Protein AF-A0A2E7UPZ6-F1 (afdb_monomer)

Solvent-accessible surface area (backbone atoms only — not comparable to full-atom values): 11660 Å² total; per-residue (Å²): 137,89,86,87,81,85,83,84,85,80,84,83,85,82,82,77,84,79,81,75,82,73,79,74,78,81,66,97,77,67,33,53,37,51,49,36,32,54,76,67,58,31,41,77,39,88,85,44,75,43,77,82,63,73,76,36,68,85,38,52,67,44,41,52,52,61,65,66,31,66,29,47,23,30,31,48,36,83,86,72,54,72,30,36,36,32,8,30,65,30,78,81,56,75,83,32,27,33,37,38,36,37,77,44,63,48,100,84,68,47,82,42,76,38,39,37,38,31,50,48,48,91,51,71,29,31,40,28,34,70,84,35,88,90,44,31,29,76,81,49,59,43,46,65,53,26,26,73,46,33,74,29,59,57,91,84,64,50,45,51,40,29,37,49,78,43,32,38,28,29,32,55,88,69,34,27,31,40,35,50,54,83,55,77,44,83,45,47,37,59,68,54,35,49,30,53,48,54,50,49,61,52,72,112

Radius of gyration: 23.29 Å; Cα contacts (8 Å, |Δi|>4): 369; chains: 1; bounding box: 60×50×84 Å

Nearest PDB structures (foldseek):
  5utv-assembly1_A  TM=7.585E-01  e=1.048E+00  Rousettus bat coronavirus HKU9
  3eli-assembly1_A  TM=3.299E-01  e=9.024E+00  Ruegeria pomeroyi

Mean predicted aligned error: 9.02 Å

Structure (mmCIF, N/CA/C/O backbone):
data_AF-A0A2E7UPZ6-F1
#
_entry.id   AF-A0A2E7UPZ6-F1
#
loop_
_atom_site.group_PDB
_atom_site.id
_atom_site.type_symbol
_atom_site.label_atom_id
_atom_site.label_alt_id
_atom_site.label_comp_id
_atom_site.label_asym_id
_atom_site.label_entity_id
_atom_site.label_seq_id
_atom_site.pdbx_PDB_ins_code
_atom_site.Cartn_x
_atom_site.Cartn_y
_atom_site.Cartn_z
_atom_site.occupancy
_atom_site.B_iso_or_equiv
_atom_site.auth_seq_id
_atom_site.auth_comp_id
_atom_site.auth_asym_id
_atom_site.auth_atom_id
_atom_site.pdbx_PDB_model_num
ATOM 1 N N . PRO A 1 1 ? 44.721 32.915 65.860 1.00 52.78 1 PRO A N 1
ATOM 2 C CA . PRO A 1 1 ? 43.348 32.855 66.405 1.00 52.78 1 PRO A CA 1
ATOM 3 C C . PRO A 1 1 ? 42.335 33.068 65.277 1.00 52.78 1 PRO A C 1
ATOM 5 O O . PRO A 1 1 ? 42.552 33.927 64.433 1.00 52.78 1 PRO A O 1
ATOM 8 N N . ASP A 1 2 ? 41.307 32.227 65.291 1.00 44.97 2 ASP A N 1
ATOM 9 C CA . ASP A 1 2 ? 40.237 32.004 64.310 1.00 44.97 2 ASP A CA 1
ATOM 10 C C . ASP A 1 2 ? 40.558 31.294 62.971 1.00 44.97 2 ASP A C 1
ATOM 12 O O . ASP A 1 2 ? 41.352 31.787 62.167 1.00 44.97 2 ASP A O 1
ATOM 16 N N . PRO A 1 3 ? 39.934 30.114 62.724 1.00 59.91 3 PRO A N 1
ATOM 17 C CA . PRO A 1 3 ? 40.068 29.320 61.508 1.00 59.91 3 PRO A CA 1
ATOM 18 C C . PRO A 1 3 ? 38.906 29.564 60.527 1.00 59.91 3 PRO A C 1
ATOM 20 O O . PRO A 1 3 ? 37.742 29.584 60.921 1.00 59.91 3 PRO A O 1
ATOM 23 N N . HIS A 1 4 ? 39.194 29.636 59.225 1.00 50.72 4 HIS A N 1
ATOM 24 C CA . HIS A 1 4 ? 38.166 29.541 58.184 1.00 50.72 4 HIS A CA 1
ATOM 25 C C . HIS A 1 4 ? 38.197 28.157 57.529 1.00 50.72 4 HIS A C 1
ATOM 27 O O . HIS A 1 4 ? 39.126 27.799 56.807 1.00 50.72 4 HIS A O 1
ATOM 33 N N . ALA A 1 5 ? 37.157 27.375 57.819 1.00 56.22 5 ALA A N 1
ATOM 34 C CA . ALA A 1 5 ? 36.854 26.090 57.204 1.00 56.22 5 ALA A CA 1
ATOM 35 C C . ALA A 1 5 ? 36.264 26.264 55.786 1.00 56.22 5 ALA A C 1
ATOM 37 O O . ALA A 1 5 ? 35.481 27.193 55.574 1.00 56.22 5 ALA A O 1
ATOM 38 N N . PRO A 1 6 ? 36.552 25.366 54.825 1.00 60.03 6 PRO A N 1
ATOM 39 C CA . PRO A 1 6 ? 35.851 25.330 53.546 1.00 60.03 6 PRO A CA 1
ATOM 40 C C . PRO A 1 6 ? 34.531 24.543 53.624 1.00 60.03 6 PRO A C 1
ATOM 42 O O . PRO A 1 6 ? 34.428 23.493 54.263 1.00 60.03 6 PRO A O 1
ATOM 45 N N . ALA A 1 7 ? 33.518 25.077 52.940 1.00 53.41 7 ALA A N 1
ATOM 46 C CA . ALA A 1 7 ? 32.159 24.556 52.863 1.00 53.41 7 ALA A CA 1
ATOM 47 C C . ALA A 1 7 ? 32.060 23.241 52.065 1.00 53.41 7 ALA A C 1
ATOM 49 O O . ALA A 1 7 ? 32.714 23.048 51.041 1.00 53.41 7 ALA A O 1
ATOM 50 N N . ARG A 1 8 ? 31.194 22.344 52.551 1.00 50.03 8 ARG A N 1
ATOM 51 C CA . ARG A 1 8 ? 30.860 21.040 51.964 1.00 50.03 8 ARG A CA 1
ATOM 52 C C . ARG A 1 8 ? 30.046 21.194 50.676 1.00 50.03 8 ARG A C 1
ATOM 54 O O . ARG A 1 8 ? 28.976 21.797 50.691 1.00 50.03 8 ARG A O 1
ATOM 61 N N . VAL A 1 9 ? 30.499 20.554 49.601 1.00 53.34 9 VAL A N 1
ATOM 62 C CA . VAL A 1 9 ? 29.703 20.305 48.390 1.00 53.34 9 VAL A CA 1
ATOM 63 C C . VAL A 1 9 ? 28.787 19.110 48.663 1.00 53.34 9 VAL A C 1
ATOM 65 O O . VAL A 1 9 ? 29.268 18.024 48.977 1.00 53.34 9 VAL A O 1
ATOM 68 N N . SER A 1 10 ? 27.472 19.315 48.581 1.00 48.97 10 SER A N 1
ATOM 69 C CA . SER A 1 10 ? 26.479 18.237 48.668 1.00 48.97 10 SER A CA 1
ATOM 70 C C . SER A 1 10 ? 26.060 17.825 47.262 1.00 48.97 10 SER A C 1
ATOM 72 O O . SER A 1 10 ? 25.447 18.605 46.537 1.00 48.97 10 SER A O 1
ATOM 74 N N . SER A 1 11 ? 26.406 16.602 46.876 1.00 50.00 11 SER A N 1
ATOM 75 C CA . SER A 1 11 ? 25.975 15.972 45.629 1.00 50.00 11 SER A CA 1
ATOM 76 C C . SER A 1 11 ? 24.531 15.485 45.780 1.00 50.00 11 SER A C 1
ATOM 78 O O . SER A 1 11 ? 24.245 14.650 46.636 1.00 50.00 11 SER A O 1
ATOM 80 N N . VAL A 1 12 ? 23.617 15.998 44.955 1.00 47.41 12 VAL A N 1
ATOM 81 C CA . VAL A 1 12 ? 22.230 15.520 44.870 1.00 47.41 12 VAL A CA 1
ATOM 82 C C . VAL A 1 12 ? 22.179 14.345 43.895 1.00 47.41 12 VAL A C 1
ATOM 84 O O . VAL A 1 12 ? 22.265 14.526 42.683 1.00 47.41 12 VAL A O 1
ATOM 87 N N . THR A 1 13 ? 22.029 13.132 44.422 1.00 44.53 13 THR A N 1
ATOM 88 C CA . THR A 1 13 ? 21.732 11.937 43.624 1.00 44.53 13 THR A CA 1
ATOM 89 C C . THR A 1 13 ? 20.236 11.920 43.313 1.00 44.53 13 THR A C 1
ATOM 91 O O . THR A 1 13 ? 19.419 11.622 44.181 1.00 44.53 13 THR A O 1
ATOM 94 N N . THR A 1 14 ? 19.864 12.263 42.078 1.00 47.91 14 THR A N 1
ATOM 95 C CA . THR A 1 14 ? 18.491 12.094 41.575 1.00 47.91 14 THR A CA 1
ATOM 96 C C . THR A 1 14 ? 18.349 10.680 41.023 1.00 47.91 14 THR A C 1
ATOM 98 O O . THR A 1 14 ? 18.779 10.390 39.909 1.00 47.91 14 THR A O 1
ATOM 101 N N . THR A 1 15 ? 17.763 9.785 41.813 1.00 44.59 15 THR A N 1
ATOM 102 C CA . THR A 1 15 ? 17.387 8.437 41.374 1.00 44.59 15 THR A CA 1
ATOM 103 C C . THR A 1 15 ? 16.031 8.518 40.672 1.00 44.59 15 THR A C 1
ATOM 105 O O . THR A 1 15 ? 14.992 8.578 41.325 1.00 44.59 15 THR A O 1
ATOM 108 N N . ALA A 1 16 ? 16.030 8.555 39.339 1.00 47.53 16 ALA A N 1
ATOM 109 C CA . ALA A 1 16 ? 14.813 8.378 38.551 1.00 47.53 16 ALA A CA 1
ATOM 110 C C . ALA A 1 16 ? 14.395 6.892 38.577 1.00 47.53 16 ALA A C 1
ATOM 112 O O . ALA A 1 16 ? 15.243 6.027 38.337 1.00 47.53 16 ALA A O 1
ATOM 113 N N . PRO A 1 17 ? 13.124 6.550 38.854 1.00 46.41 17 PRO A N 1
ATOM 114 C CA . PRO A 1 17 ? 12.661 5.176 38.733 1.00 46.41 17 PRO A CA 1
ATOM 115 C C . PRO A 1 17 ? 12.539 4.806 37.251 1.00 46.41 17 PRO A C 1
ATOM 117 O O . PRO A 1 17 ? 11.793 5.425 36.491 1.00 46.41 17 PRO A O 1
ATOM 120 N N . ALA A 1 18 ? 13.282 3.776 36.847 1.00 43.81 18 ALA A N 1
ATOM 121 C CA . ALA A 1 18 ? 13.150 3.141 35.547 1.00 43.81 18 ALA A CA 1
ATOM 122 C C . ALA A 1 18 ? 11.734 2.557 35.408 1.00 43.81 18 ALA A C 1
ATOM 124 O O . ALA A 1 18 ? 11.367 1.599 36.095 1.00 43.81 18 ALA A O 1
ATOM 125 N N . ALA A 1 19 ? 10.936 3.146 34.518 1.00 44.75 19 ALA A N 1
ATOM 126 C CA . ALA A 1 19 ? 9.658 2.596 34.100 1.00 44.75 19 ALA A CA 1
ATOM 127 C C . ALA A 1 19 ? 9.910 1.250 33.410 1.00 44.75 19 ALA A C 1
ATOM 129 O O . ALA A 1 19 ? 10.336 1.176 32.255 1.00 44.75 19 ALA A O 1
ATOM 130 N N . SER A 1 20 ? 9.676 0.177 34.159 1.00 43.06 20 SER A N 1
ATOM 131 C CA . SER A 1 20 ? 9.711 -1.186 33.651 1.00 43.06 20 SER A CA 1
ATOM 132 C C . SER A 1 20 ? 8.627 -1.327 32.586 1.00 43.06 20 SER A C 1
ATOM 134 O O . SER A 1 20 ? 7.438 -1.339 32.903 1.00 43.06 20 SER A O 1
ATOM 136 N N . HIS A 1 21 ? 9.035 -1.416 31.320 1.00 42.19 21 HIS A N 1
ATOM 137 C CA . HIS A 1 21 ? 8.172 -1.856 30.230 1.00 42.19 21 HIS A CA 1
ATOM 138 C C . HIS A 1 21 ? 7.829 -3.330 30.475 1.00 42.19 21 HIS A C 1
ATOM 140 O O . HIS A 1 21 ? 8.537 -4.236 30.039 1.00 42.19 21 HIS A O 1
ATOM 146 N N . GLN A 1 22 ? 6.763 -3.579 31.237 1.00 39.75 22 GLN A N 1
ATOM 147 C CA . GLN A 1 22 ? 6.139 -4.894 31.292 1.00 39.75 22 GLN A CA 1
ATOM 148 C C . GLN A 1 22 ? 5.573 -5.191 29.904 1.00 39.75 22 GLN A C 1
ATOM 150 O O . GLN A 1 22 ? 4.580 -4.598 29.485 1.00 39.75 22 GLN A O 1
ATOM 155 N N . ALA A 1 23 ? 6.233 -6.102 29.190 1.00 47.78 23 ALA A N 1
ATOM 156 C CA . ALA A 1 23 ? 5.701 -6.714 27.987 1.00 47.78 23 ALA A CA 1
ATOM 157 C C . ALA A 1 23 ? 4.354 -7.365 28.337 1.00 47.78 23 ALA A C 1
ATOM 159 O O . ALA A 1 23 ? 4.291 -8.326 29.109 1.00 47.78 23 ALA A O 1
ATOM 160 N N . ALA A 1 24 ? 3.270 -6.781 27.831 1.00 46.91 24 ALA A N 1
ATOM 161 C CA . ALA A 1 24 ? 1.927 -7.297 28.022 1.00 46.91 24 ALA A CA 1
ATOM 162 C C . ALA A 1 24 ? 1.836 -8.718 27.442 1.00 46.91 24 ALA A C 1
ATOM 164 O O . ALA A 1 24 ? 2.345 -8.990 26.354 1.00 46.91 24 ALA A O 1
ATOM 165 N N . LYS A 1 25 ? 1.199 -9.636 28.180 1.00 39.94 25 LYS A N 1
ATOM 166 C CA . LYS A 1 25 ? 0.911 -10.989 27.687 1.00 39.94 25 LYS A CA 1
ATOM 167 C C . LYS A 1 25 ? 0.075 -10.895 26.399 1.00 39.94 25 LYS A C 1
ATOM 169 O O . LYS A 1 25 ? -0.892 -10.132 26.392 1.00 39.94 25 LYS A O 1
ATOM 174 N N . PRO A 1 26 ? 0.393 -11.677 25.352 1.00 46.28 26 PRO A N 1
ATOM 175 C CA . PRO A 1 26 ? -0.350 -11.651 24.099 1.00 46.28 26 PRO A CA 1
ATOM 176 C C . PRO A 1 26 ? -1.804 -12.058 24.347 1.00 46.28 26 PRO A C 1
ATOM 178 O O . PRO A 1 26 ? -2.089 -13.119 24.911 1.00 46.28 26 PRO A O 1
ATOM 181 N N . SER A 1 27 ? -2.727 -11.180 23.960 1.00 53.03 27 SER A N 1
ATOM 182 C CA . SER A 1 27 ? -4.158 -11.446 24.040 1.00 53.03 27 SER A CA 1
ATOM 183 C C . SER A 1 27 ? -4.515 -12.572 23.062 1.00 53.03 27 SER A C 1
ATOM 185 O O . SER A 1 27 ? -4.162 -12.544 21.886 1.00 53.03 27 SER A O 1
ATOM 187 N N . THR A 1 28 ? -5.191 -13.611 23.549 1.00 57.56 28 THR A N 1
ATOM 188 C CA . THR A 1 28 ? -5.376 -14.900 22.851 1.00 57.56 28 THR A CA 1
ATOM 189 C C . THR A 1 28 ? -6.332 -14.832 21.641 1.00 57.56 28 THR A C 1
ATOM 191 O O . THR A 1 28 ? -6.698 -15.859 21.081 1.00 57.56 28 THR A O 1
ATOM 194 N N . HIS A 1 29 ? -6.721 -13.630 21.201 1.00 72.94 29 HIS A N 1
ATOM 195 C CA . HIS A 1 29 ? -7.645 -13.398 20.086 1.00 72.94 29 HIS A CA 1
ATOM 196 C C . HIS A 1 29 ? -7.214 -12.252 19.154 1.00 72.94 29 HIS A C 1
ATOM 198 O O . HIS A 1 29 ? -8.055 -11.684 18.458 1.00 72.94 29 HIS A O 1
ATOM 204 N N . ALA A 1 30 ? -5.927 -11.895 19.119 1.00 85.88 30 ALA A N 1
ATOM 205 C CA . ALA A 1 30 ? -5.446 -10.898 18.168 1.00 85.88 30 ALA A CA 1
ATOM 206 C C . ALA A 1 30 ? -5.589 -11.413 16.724 1.00 85.88 30 ALA A C 1
ATOM 208 O O . ALA A 1 30 ? -5.068 -12.471 16.362 1.00 85.88 30 ALA A O 1
ATOM 209 N N . THR A 1 31 ? -6.300 -10.657 15.895 1.00 94.00 31 THR A N 1
ATOM 210 C CA . THR A 1 31 ? -6.428 -10.896 14.450 1.00 94.00 31 THR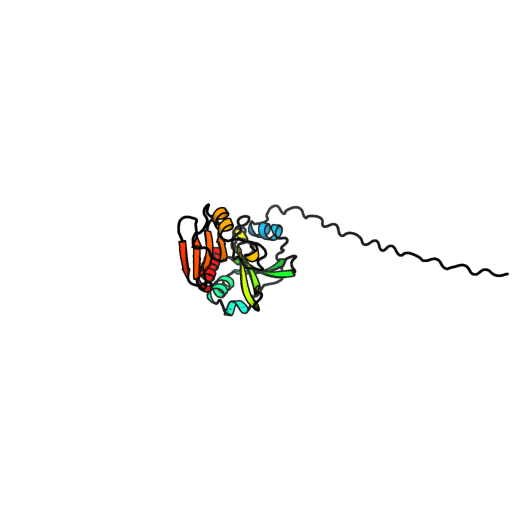 A CA 1
ATOM 211 C C . THR A 1 31 ? -5.074 -10.734 13.746 1.00 94.00 31 THR A C 1
ATOM 213 O O . THR A 1 31 ? -4.167 -10.093 14.276 1.00 94.00 31 THR A O 1
ATOM 216 N N . ILE A 1 32 ? -4.925 -11.262 12.524 1.00 94.31 32 ILE A N 1
ATOM 217 C CA . ILE A 1 32 ? -3.653 -11.187 11.772 1.00 94.31 32 ILE A CA 1
ATOM 218 C C . ILE A 1 32 ? -3.165 -9.737 11.622 1.00 94.31 32 ILE A C 1
ATOM 220 O O . ILE A 1 32 ? -1.984 -9.452 11.807 1.00 94.31 32 ILE A O 1
ATOM 224 N N . TRP A 1 33 ? -4.064 -8.796 11.325 1.00 95.44 33 TRP A N 1
ATOM 225 C CA . TRP A 1 33 ? -3.676 -7.395 11.154 1.00 95.44 33 TRP A CA 1
ATOM 226 C C . TRP A 1 33 ? -3.334 -6.706 12.486 1.00 95.44 33 TRP A C 1
ATOM 228 O O . TRP A 1 33 ? -2.516 -5.789 12.494 1.00 95.44 33 TRP A O 1
ATOM 238 N N . GLN A 1 34 ? -3.911 -7.143 13.611 1.00 95.69 34 GLN A N 1
ATOM 239 C CA . GLN A 1 34 ? -3.527 -6.652 14.942 1.00 95.69 34 GLN A CA 1
ATOM 240 C C . GLN A 1 34 ? -2.140 -7.156 15.329 1.00 95.69 34 GLN A C 1
ATOM 242 O O . GLN A 1 34 ? -1.324 -6.367 15.791 1.00 95.69 34 GLN A O 1
ATOM 247 N N . GLN A 1 35 ? -1.840 -8.428 15.048 1.00 94.06 35 GLN A N 1
ATOM 248 C CA . GLN A 1 35 ? -0.492 -8.978 15.214 1.00 94.06 35 GLN A CA 1
ATOM 249 C C . GLN A 1 35 ? 0.526 -8.195 14.371 1.00 94.06 35 GLN A C 1
ATOM 251 O O . GLN A 1 35 ? 1.623 -7.907 14.840 1.00 94.06 35 GLN A O 1
ATOM 256 N N . ALA A 1 36 ? 0.143 -7.778 13.158 1.00 93.69 36 ALA A N 1
ATOM 257 C CA . ALA A 1 36 ? 0.978 -6.922 12.321 1.00 93.69 36 ALA A CA 1
ATOM 258 C C . ALA A 1 36 ? 1.287 -5.575 12.999 1.00 93.69 36 ALA A C 1
ATOM 260 O O . ALA A 1 36 ? 2.450 -5.180 13.043 1.00 93.69 36 ALA A O 1
ATOM 261 N N . LEU A 1 37 ? 0.277 -4.895 13.561 1.00 94.12 37 LEU A N 1
ATOM 262 C CA . LEU A 1 37 ? 0.478 -3.649 14.315 1.00 94.12 37 LEU A CA 1
ATOM 263 C C . LEU A 1 37 ? 1.406 -3.862 15.515 1.00 94.12 37 LEU A C 1
ATOM 265 O O . LEU A 1 37 ? 2.375 -3.126 15.670 1.00 94.12 37 LEU A O 1
ATOM 269 N N . GLU A 1 38 ? 1.153 -4.895 16.319 1.00 93.12 38 GLU A N 1
ATOM 270 C CA . GLU A 1 38 ? 1.978 -5.228 17.483 1.00 93.12 38 GLU A CA 1
ATOM 271 C C . GLU A 1 38 ? 3.436 -5.492 17.082 1.00 93.12 38 GLU A C 1
ATOM 273 O O . GLU A 1 38 ? 4.349 -4.946 17.700 1.00 93.12 38 GLU A O 1
ATOM 278 N N . SER A 1 39 ? 3.664 -6.247 16.000 1.00 91.12 39 SER A N 1
ATOM 279 C CA . SER A 1 39 ? 5.010 -6.541 15.486 1.00 91.12 39 SER A CA 1
ATOM 280 C C . SER A 1 39 ? 5.784 -5.297 15.033 1.00 91.12 39 SER A C 1
ATOM 282 O O . SER A 1 39 ? 7.012 -5.318 14.992 1.00 91.12 39 SER A O 1
ATOM 284 N N . LEU A 1 40 ? 5.072 -4.211 14.716 1.00 90.69 40 LEU A N 1
ATOM 285 C CA . LEU A 1 40 ? 5.637 -2.928 14.297 1.00 90.69 40 LEU A CA 1
ATOM 286 C C . LEU A 1 40 ? 5.838 -1.939 15.444 1.00 90.69 40 LEU A C 1
ATOM 288 O O . LEU A 1 40 ? 6.319 -0.832 15.204 1.00 90.69 40 LEU A O 1
ATOM 292 N N . GLY A 1 41 ? 5.414 -2.285 16.662 1.00 92.25 41 GLY A N 1
ATOM 293 C CA . GLY A 1 41 ? 5.291 -1.314 17.751 1.00 92.25 41 GLY A CA 1
ATOM 294 C C . GLY A 1 41 ? 4.204 -0.268 17.481 1.00 92.25 41 GLY A C 1
ATOM 295 O O . GLY A 1 41 ? 4.268 0.854 17.966 1.00 92.25 41 GLY A O 1
ATOM 296 N N . TRP A 1 42 ? 3.206 -0.592 16.658 1.00 94.81 42 TRP A N 1
ATOM 297 C CA . TRP A 1 42 ? 2.111 0.315 16.329 1.00 94.81 42 TRP A CA 1
ATOM 298 C C . TRP A 1 42 ? 0.878 -0.002 17.167 1.00 94.81 42 TRP A C 1
ATOM 300 O O . TRP A 1 42 ? 0.612 -1.148 17.530 1.00 94.81 42 TRP A O 1
ATOM 310 N N . ARG A 1 43 ? 0.082 1.026 17.454 1.00 95.56 43 ARG A N 1
ATOM 311 C CA . ARG A 1 43 ? -1.156 0.910 18.228 1.00 95.56 43 ARG A CA 1
ATOM 312 C C . ARG A 1 43 ? -2.300 1.582 17.497 1.00 95.56 43 ARG A C 1
ATOM 314 O O . ARG A 1 43 ? -2.155 2.689 16.985 1.00 95.56 43 ARG A O 1
ATOM 321 N N . LEU A 1 44 ? -3.448 0.917 17.465 1.00 97.00 44 LEU A N 1
ATOM 322 C CA . LEU A 1 44 ? -4.666 1.517 16.945 1.00 97.00 44 LEU A CA 1
ATOM 323 C C . LEU A 1 44 ? -5.259 2.456 17.997 1.00 97.00 44 LEU A C 1
ATOM 325 O O . LEU A 1 44 ? -5.440 2.075 19.152 1.00 97.00 44 LEU A O 1
ATOM 329 N N . ASP A 1 45 ? -5.589 3.674 17.594 1.00 96.94 45 ASP A N 1
ATOM 330 C CA . ASP A 1 45 ? -6.365 4.589 18.413 1.00 96.94 45 ASP A CA 1
ATOM 331 C C . ASP A 1 45 ? -7.854 4.312 18.191 1.00 96.94 45 ASP A C 1
ATOM 333 O O . ASP A 1 45 ? -8.398 4.599 17.125 1.00 96.94 45 ASP A O 1
ATOM 337 N N . HIS A 1 46 ? -8.511 3.712 19.182 1.00 95.00 46 HIS A N 1
ATOM 338 C CA . HIS A 1 46 ? -9.921 3.332 19.077 1.00 95.00 46 HIS A CA 1
ATOM 339 C C . HIS A 1 46 ? -10.883 4.521 19.202 1.00 95.00 46 HIS A C 1
ATOM 341 O O . HIS A 1 46 ? -11.998 4.449 18.673 1.00 95.00 46 HIS A O 1
ATOM 347 N N . GLU A 1 47 ? -10.438 5.613 19.825 1.00 96.12 47 GLU A N 1
ATOM 348 C CA . GLU A 1 47 ? -11.250 6.791 20.141 1.00 96.12 47 GLU A CA 1
ATOM 349 C C . GLU A 1 47 ? -11.255 7.805 18.992 1.00 96.12 47 GLU A C 1
ATOM 351 O O . GLU A 1 47 ? -12.247 8.500 18.755 1.00 96.12 47 GLU A O 1
ATOM 356 N N . ARG A 1 48 ? -10.155 7.887 18.232 1.00 95.69 48 ARG A N 1
ATOM 357 C CA . ARG A 1 48 ? -10.008 8.871 17.155 1.00 95.69 48 ARG A CA 1
ATOM 358 C C . ARG A 1 48 ? -10.316 8.298 15.779 1.00 95.69 48 ARG A C 1
ATOM 360 O O . ARG A 1 48 ? -9.572 7.499 15.206 1.00 95.69 48 ARG A O 1
ATOM 367 N N . TRP A 1 49 ? -11.393 8.814 15.195 1.00 94.81 49 TRP A N 1
ATOM 368 C CA . TRP A 1 49 ? -11.674 8.664 13.772 1.00 94.81 49 TRP A CA 1
ATOM 369 C C . TRP A 1 49 ? -10.590 9.344 12.942 1.00 94.81 49 TRP A C 1
ATOM 371 O O . TRP A 1 49 ? -10.216 10.488 13.195 1.00 94.81 49 TRP A O 1
ATOM 381 N N . GLY A 1 50 ? -10.105 8.636 11.928 1.00 93.88 50 GLY A N 1
ATOM 382 C CA . GLY A 1 50 ? -9.152 9.195 10.983 1.00 93.88 50 GLY A CA 1
ATOM 383 C C . GLY A 1 50 ? -9.843 9.774 9.750 1.00 93.88 50 GLY A C 1
ATOM 384 O O . GLY A 1 50 ? -10.794 9.189 9.222 1.00 93.88 50 GLY A O 1
ATOM 385 N N . GLN A 1 51 ? -9.355 10.920 9.281 1.00 96.19 51 GLN A N 1
ATOM 386 C CA . GLN A 1 51 ? -9.777 11.526 8.020 1.00 96.19 51 GLN A CA 1
ATOM 387 C C . GLN A 1 51 ? -8.813 11.134 6.899 1.00 96.19 51 GLN A C 1
ATOM 389 O O . GLN A 1 51 ? -7.638 10.866 7.143 1.00 96.19 51 GLN A O 1
ATOM 394 N N . LEU A 1 52 ? -9.315 11.088 5.662 1.00 96.06 52 LEU A N 1
ATOM 395 C CA . LEU A 1 52 ? -8.442 10.892 4.506 1.00 96.06 52 LEU A CA 1
ATOM 396 C C . LEU A 1 52 ? -7.604 12.155 4.292 1.00 96.06 52 LEU A C 1
ATOM 398 O O . LEU A 1 52 ? -8.191 13.233 4.237 1.00 96.06 52 LEU A O 1
ATOM 402 N N . PRO A 1 53 ? -6.280 12.034 4.119 1.00 94.06 53 PRO A N 1
ATOM 403 C CA . PRO A 1 53 ? -5.438 13.182 3.815 1.00 94.06 53 PRO A CA 1
ATOM 404 C C . PRO A 1 53 ? -5.848 13.893 2.518 1.00 94.06 53 PRO A C 1
ATOM 406 O O . PRO A 1 53 ? -6.120 13.239 1.506 1.00 94.06 53 PRO A O 1
ATOM 409 N N . ASP A 1 54 ? -5.791 15.227 2.505 1.00 94.19 54 ASP A N 1
ATOM 410 C CA . ASP A 1 54 ? -6.137 16.046 1.331 1.00 94.19 54 ASP A CA 1
ATOM 411 C C . ASP A 1 54 ? -5.250 15.770 0.114 1.00 94.19 54 ASP A C 1
ATOM 413 O O . ASP A 1 54 ? -5.692 15.876 -1.031 1.00 94.19 54 ASP A O 1
ATOM 417 N N . ALA A 1 55 ? -4.011 15.339 0.341 1.00 92.75 55 ALA A N 1
ATOM 418 C CA . ALA A 1 55 ? -3.089 14.932 -0.711 1.00 92.75 55 ALA A CA 1
ATOM 419 C C . ALA A 1 55 ? -3.647 13.800 -1.601 1.00 92.75 55 ALA A C 1
ATOM 421 O O . ALA A 1 55 ? -3.301 13.717 -2.784 1.00 92.75 55 ALA A O 1
ATOM 422 N N . LEU A 1 56 ? -4.584 12.986 -1.091 1.00 93.81 56 LEU A N 1
ATOM 423 C CA . LEU A 1 56 ? -5.280 11.968 -1.885 1.00 93.81 56 LEU A CA 1
ATOM 424 C C . LEU A 1 56 ? -6.214 12.556 -2.948 1.00 93.81 56 LEU A C 1
ATOM 426 O O . LEU A 1 56 ? -6.600 11.834 -3.865 1.00 93.81 56 LEU A O 1
ATOM 430 N N . ASN A 1 57 ? -6.549 13.849 -2.899 1.00 93.56 57 ASN A N 1
ATOM 431 C CA . ASN A 1 57 ? -7.332 14.505 -3.952 1.00 93.56 57 ASN A CA 1
ATOM 432 C C . ASN A 1 57 ? -6.622 14.442 -5.317 1.00 93.56 57 ASN A C 1
ATOM 434 O O . ASN A 1 57 ? -7.282 14.386 -6.351 1.00 93.56 57 ASN A O 1
ATOM 438 N N . ARG A 1 58 ? -5.283 14.354 -5.328 1.00 91.00 58 ARG A N 1
ATOM 439 C CA . ARG A 1 58 ? -4.473 14.154 -6.545 1.00 91.00 58 ARG A CA 1
ATOM 440 C C . ARG A 1 58 ? -4.472 12.706 -7.051 1.00 91.00 58 ARG A C 1
ATOM 442 O O . ARG A 1 58 ? -4.039 12.441 -8.167 1.00 91.00 58 ARG A O 1
ATOM 449 N N . MET A 1 59 ? -4.970 11.774 -6.242 1.00 92.12 59 MET A N 1
ATOM 450 C CA . MET A 1 59 ? -5.055 10.338 -6.512 1.00 92.12 59 MET A CA 1
ATOM 451 C C . MET A 1 59 ? -6.510 9.875 -6.364 1.00 92.12 59 MET A C 1
ATOM 453 O O . MET A 1 59 ? -6.811 8.956 -5.601 1.00 92.12 59 MET A O 1
ATOM 457 N N . ALA A 1 60 ? -7.430 10.535 -7.076 1.00 94.12 60 ALA A N 1
ATOM 458 C CA . ALA A 1 60 ? -8.873 10.357 -6.898 1.00 94.12 60 ALA A CA 1
ATOM 459 C C . ALA A 1 60 ? -9.349 8.884 -6.877 1.00 94.12 60 ALA A C 1
ATOM 461 O O . ALA A 1 60 ? -10.129 8.552 -5.981 1.00 94.12 60 ALA A O 1
ATOM 462 N N . PRO A 1 61 ? -8.854 7.972 -7.743 1.00 95.69 61 PRO A N 1
ATOM 463 C CA . PRO A 1 61 ? -9.232 6.559 -7.667 1.00 95.69 61 PRO A CA 1
ATOM 464 C C . PRO A 1 61 ? -8.827 5.887 -6.346 1.00 95.69 61 PRO A C 1
ATOM 466 O O . PRO A 1 61 ? -9.623 5.170 -5.747 1.00 95.69 61 PRO A O 1
ATOM 469 N N . VAL A 1 62 ? -7.621 6.165 -5.839 1.00 96.56 62 VAL A N 1
ATOM 470 C CA . VAL A 1 62 ? -7.148 5.640 -4.547 1.00 96.56 62 VAL A CA 1
ATOM 471 C C . VAL A 1 62 ? -8.004 6.192 -3.410 1.00 96.56 62 VAL A C 1
ATOM 473 O O . VAL A 1 62 ? -8.471 5.437 -2.557 1.00 96.56 62 VAL A O 1
ATOM 476 N N . ARG A 1 63 ? -8.274 7.505 -3.428 1.00 97.31 63 ARG A N 1
ATOM 477 C CA . ARG A 1 63 ? -9.150 8.160 -2.448 1.00 97.31 63 ARG A CA 1
ATOM 478 C C 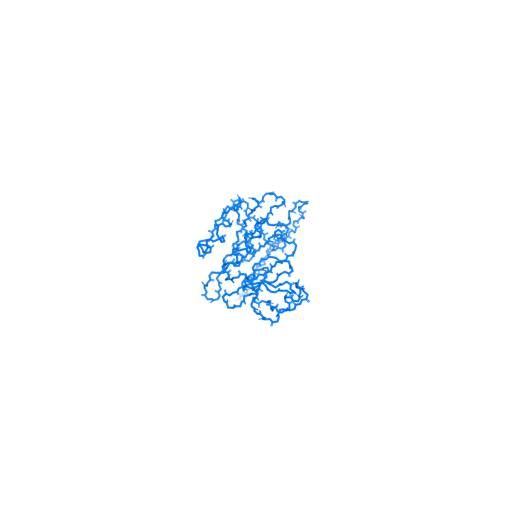. ARG A 1 63 ? -10.526 7.504 -2.400 1.00 97.31 63 ARG A C 1
ATOM 480 O O . ARG A 1 63 ? -11.044 7.293 -1.310 1.00 97.31 63 ARG A O 1
ATOM 487 N N . GLN A 1 64 ? -11.106 7.185 -3.556 1.00 97.62 64 GLN A N 1
ATOM 488 C CA . GLN A 1 64 ? -12.424 6.561 -3.647 1.00 97.62 64 GLN A CA 1
ATOM 489 C C . GLN A 1 64 ? -12.442 5.168 -3.008 1.00 97.62 64 GLN A C 1
ATOM 491 O O . GLN A 1 64 ? -13.359 4.874 -2.243 1.00 97.62 64 GLN A O 1
ATOM 496 N N . VAL A 1 65 ? -11.417 4.342 -3.250 1.00 97.75 65 VAL A N 1
ATOM 497 C CA . VAL A 1 65 ? -11.302 3.032 -2.589 1.00 97.75 65 VAL A CA 1
ATOM 498 C C . VAL A 1 65 ? -11.198 3.209 -1.077 1.00 97.75 65 VAL A C 1
ATOM 500 O O . VAL A 1 65 ? -11.981 2.617 -0.340 1.00 97.75 65 VAL A O 1
ATOM 503 N N . LEU A 1 66 ? -10.304 4.073 -0.595 1.00 97.88 66 LEU A N 1
ATOM 504 C CA . LEU A 1 66 ? -10.126 4.291 0.845 1.00 97.88 66 LEU A CA 1
ATOM 505 C C . LEU A 1 66 ? -11.360 4.923 1.513 1.00 97.88 66 LEU A C 1
ATOM 507 O O . LEU A 1 66 ? -11.632 4.663 2.682 1.00 97.88 66 LEU A O 1
ATOM 511 N N . ALA A 1 67 ? -12.133 5.728 0.783 1.00 97.75 67 ALA A N 1
ATOM 512 C CA . ALA A 1 67 ? -13.394 6.292 1.261 1.00 97.75 67 ALA A CA 1
ATOM 513 C C . ALA A 1 67 ? -14.506 5.243 1.406 1.00 97.75 67 ALA A C 1
ATOM 515 O O . ALA A 1 67 ? -15.438 5.474 2.171 1.00 97.75 67 ALA A O 1
ATOM 516 N N . SER A 1 68 ? -14.405 4.108 0.706 1.00 97.94 68 SER A N 1
ATOM 517 C CA . SER A 1 68 ? -15.350 2.989 0.828 1.00 97.94 68 SER A CA 1
ATOM 518 C C . SER A 1 68 ? -15.088 2.078 2.035 1.00 97.94 68 SER A C 1
ATOM 520 O O . SER A 1 68 ? -15.901 1.201 2.316 1.00 97.94 68 SER A O 1
ATOM 522 N N . ALA A 1 69 ? -13.983 2.286 2.762 1.00 98.12 69 ALA A N 1
ATOM 523 C CA . ALA A 1 69 ? -13.726 1.596 4.023 1.00 98.12 69 ALA A CA 1
ATOM 524 C C . ALA A 1 69 ? -14.853 1.903 5.019 1.00 98.12 69 ALA A C 1
ATOM 526 O O . ALA A 1 69 ? -15.156 3.074 5.267 1.00 98.12 69 ALA A O 1
ATOM 527 N N . GLY A 1 70 ? -15.464 0.877 5.614 1.00 97.69 70 GLY A N 1
ATOM 528 C CA . GLY A 1 70 ? -16.568 1.092 6.553 1.00 97.69 70 GLY A CA 1
ATOM 529 C C . GLY A 1 70 ? -16.096 1.555 7.929 1.00 97.69 70 GLY A C 1
ATOM 530 O O . GLY A 1 70 ? -16.877 2.147 8.672 1.00 97.69 70 GLY A O 1
ATOM 531 N N . GLU A 1 71 ? -14.810 1.391 8.256 1.00 98.06 71 GLU A N 1
ATOM 532 C CA . GLU A 1 71 ? -14.215 2.008 9.441 1.00 98.06 71 GLU A CA 1
ATOM 533 C C . GLU A 1 71 ? -12.800 2.532 9.173 1.00 98.06 71 GLU A C 1
ATOM 535 O O . GLU A 1 71 ? -11.997 1.910 8.474 1.00 98.06 71 GLU A O 1
ATOM 540 N N . ARG A 1 72 ? -12.503 3.704 9.748 1.00 98.25 72 ARG A N 1
ATOM 541 C CA . ARG A 1 72 ? -11.192 4.354 9.690 1.00 98.25 72 ARG A CA 1
ATOM 542 C C . ARG A 1 72 ? -10.766 4.822 11.075 1.00 98.25 72 ARG A C 1
ATOM 544 O O . ARG A 1 72 ? -11.556 5.450 11.789 1.00 98.25 72 ARG A O 1
ATOM 551 N N . ARG A 1 73 ? -9.518 4.544 11.442 1.00 98.19 73 ARG A N 1
ATOM 552 C CA . ARG A 1 73 ? -8.921 4.921 12.733 1.00 98.19 73 ARG A CA 1
ATOM 553 C C . ARG A 1 73 ? -7.475 5.349 12.562 1.00 98.19 73 ARG A C 1
ATOM 555 O O . ARG A 1 73 ? -6.823 4.963 11.594 1.00 98.19 73 ARG A O 1
ATOM 562 N N . LEU A 1 74 ? -6.990 6.160 13.493 1.00 97.62 74 LEU A N 1
ATOM 563 C CA . LEU A 1 74 ? -5.583 6.536 13.518 1.00 97.62 74 LEU A CA 1
ATOM 564 C C . LEU A 1 74 ? -4.739 5.387 14.073 1.00 97.62 74 LEU A C 1
ATOM 566 O O . LEU A 1 74 ? -5.152 4.679 14.987 1.00 97.62 74 LEU A O 1
ATOM 570 N N . ILE A 1 75 ? -3.551 5.216 13.514 1.00 96.62 75 ILE A N 1
ATOM 571 C CA . ILE A 1 75 ? -2.495 4.364 14.043 1.00 96.62 75 ILE A CA 1
ATOM 572 C C . ILE A 1 75 ? -1.428 5.291 14.614 1.00 96.62 75 ILE A C 1
ATOM 574 O O . ILE A 1 75 ? -0.984 6.230 13.947 1.00 96.62 75 ILE A O 1
ATOM 578 N N . LEU A 1 76 ? -1.037 4.999 15.846 1.00 94.19 76 LEU A N 1
ATOM 579 C CA . LEU A 1 76 ? 0.047 5.641 16.566 1.00 94.19 76 LEU A CA 1
ATOM 580 C C . LEU A 1 76 ? 1.247 4.716 16.513 1.00 94.19 76 LEU A C 1
ATOM 582 O O . LEU A 1 76 ? 1.178 3.577 16.973 1.00 94.19 76 LEU A O 1
ATOM 586 N N . SER A 1 77 ? 2.326 5.198 15.928 1.00 90.00 77 SER A N 1
ATOM 587 C CA . SER A 1 77 ? 3.585 4.479 15.831 1.00 90.00 77 SER A CA 1
ATOM 588 C C . SER A 1 77 ? 4.656 5.170 16.659 1.00 90.00 77 SER A C 1
ATOM 590 O O . SER A 1 77 ? 4.630 6.386 16.858 1.00 90.00 77 SER A O 1
ATOM 592 N N . ASP A 1 78 ? 5.622 4.382 17.118 1.00 86.38 78 ASP A N 1
ATOM 593 C CA . ASP A 1 78 ? 6.725 4.865 17.953 1.00 86.38 78 ASP A CA 1
ATOM 594 C C . ASP A 1 78 ? 7.653 5.850 17.214 1.00 86.38 78 ASP A C 1
ATOM 596 O O . ASP A 1 78 ? 8.354 6.640 17.842 1.00 86.38 78 ASP A O 1
ATOM 600 N N . ASP A 1 79 ? 7.615 5.863 15.876 1.00 83.50 79 ASP A N 1
ATOM 601 C CA . ASP A 1 79 ? 8.308 6.839 15.020 1.00 83.50 79 ASP A CA 1
ATOM 602 C C . ASP A 1 79 ? 7.643 8.236 15.012 1.00 83.50 79 ASP A C 1
ATOM 604 O O . ASP A 1 79 ? 8.119 9.146 14.332 1.00 83.50 79 ASP A O 1
ATOM 608 N N . GLY A 1 80 ? 6.531 8.415 15.738 1.00 85.38 80 GLY A N 1
ATOM 609 C CA . GLY A 1 80 ? 5.767 9.662 15.803 1.00 85.38 80 GLY A CA 1
ATOM 610 C C . GLY A 1 80 ? 4.951 9.974 14.545 1.00 85.38 80 GLY A C 1
ATOM 611 O O . GLY A 1 80 ? 4.261 10.996 14.502 1.00 85.38 80 GLY A O 1
ATOM 612 N N . LYS A 1 81 ? 4.995 9.114 13.523 1.00 87.38 81 LYS A N 1
ATOM 613 C CA . LYS A 1 81 ? 4.197 9.275 12.309 1.00 87.38 81 LYS A CA 1
ATOM 614 C C . LYS A 1 81 ? 2.747 8.885 12.587 1.00 87.38 81 LYS A C 1
ATOM 616 O O . LYS A 1 81 ? 2.444 7.969 13.344 1.00 87.38 81 LYS A O 1
ATOM 621 N N . VAL A 1 82 ? 1.815 9.586 11.952 1.00 90.12 82 VAL A N 1
ATOM 622 C CA . VAL A 1 82 ? 0.391 9.251 12.043 1.00 90.12 82 VAL A CA 1
ATOM 623 C C . VAL A 1 82 ? 0.001 8.505 10.783 1.00 90.12 82 VAL A C 1
ATOM 625 O O . VAL A 1 82 ? 0.152 9.025 9.679 1.00 90.12 82 VAL A O 1
ATOM 628 N N . ARG A 1 83 ? -0.532 7.295 10.950 1.00 94.94 83 ARG A N 1
ATOM 629 C CA . ARG A 1 83 ? -1.064 6.493 9.843 1.00 94.94 83 ARG A CA 1
ATOM 630 C C . ARG A 1 83 ? -2.569 6.334 9.976 1.00 94.94 83 ARG A C 1
ATOM 632 O O . ARG A 1 83 ? -3.131 6.436 11.064 1.00 94.94 83 ARG A O 1
ATOM 639 N N . LEU A 1 84 ? -3.232 6.073 8.861 1.00 97.56 84 LEU A N 1
ATOM 640 C CA . LEU A 1 84 ? -4.662 5.812 8.803 1.00 97.56 84 LEU A CA 1
ATOM 641 C C . LEU A 1 84 ? -4.900 4.324 8.552 1.00 97.56 84 LEU A C 1
ATOM 643 O O . LEU A 1 84 ? -4.579 3.826 7.474 1.00 97.56 84 LEU A O 1
ATOM 647 N N . ALA A 1 85 ? -5.498 3.624 9.513 1.00 98.00 85 ALA A N 1
ATOM 648 C CA . ALA A 1 85 ? -6.031 2.284 9.297 1.00 98.00 85 ALA A CA 1
ATOM 649 C C . ALA A 1 85 ? -7.383 2.389 8.583 1.00 98.00 85 ALA A C 1
ATOM 651 O O . ALA A 1 85 ? -8.288 3.066 9.072 1.00 98.00 85 ALA A O 1
ATOM 652 N N . CYS A 1 86 ? -7.527 1.701 7.455 1.00 98.56 86 CYS A N 1
ATOM 653 C CA . CYS A 1 86 ? -8.768 1.561 6.701 1.00 98.56 86 CYS A CA 1
ATOM 654 C C . CYS A 1 86 ? -9.198 0.091 6.729 1.00 98.56 86 CYS A C 1
ATOM 656 O O . CYS A 1 86 ? -8.484 -0.760 6.196 1.00 98.56 86 CYS A O 1
ATOM 658 N N . GLY A 1 87 ? -10.336 -0.199 7.364 1.00 98.31 87 GLY A N 1
ATOM 659 C CA . GLY A 1 87 ? -10.903 -1.543 7.469 1.00 98.31 87 GLY A CA 1
ATOM 660 C C . GLY A 1 87 ? -11.992 -1.798 6.430 1.00 98.31 87 GLY A C 1
ATOM 661 O O . GLY A 1 87 ? -12.895 -0.978 6.253 1.00 98.31 87 GLY A O 1
ATOM 662 N N . PHE A 1 88 ? -11.918 -2.953 5.773 1.00 98.19 88 PHE A N 1
ATOM 663 C CA . P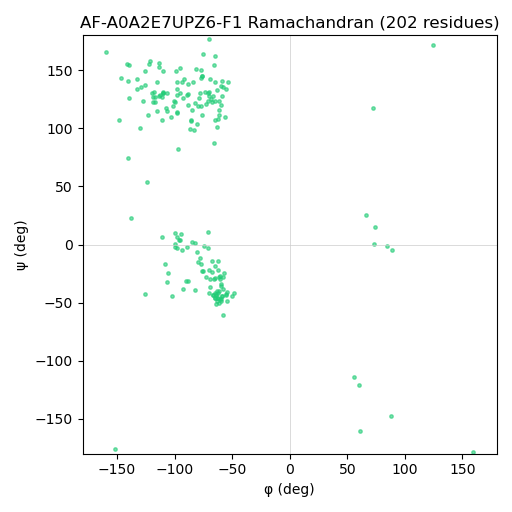HE A 1 88 ? -12.878 -3.427 4.783 1.00 98.19 88 PHE A CA 1
ATOM 664 C C . PHE A 1 88 ? -13.426 -4.798 5.227 1.00 98.19 88 PHE A C 1
ATOM 666 O O . PHE A 1 88 ? -12.670 -5.772 5.246 1.00 98.19 88 PHE A O 1
ATOM 673 N N . PRO A 1 89 ? -14.715 -4.901 5.607 1.00 97.38 89 PRO A N 1
ATOM 674 C CA . PRO A 1 89 ? -15.696 -3.816 5.694 1.00 97.38 89 PRO A CA 1
ATOM 675 C C . PRO A 1 89 ? -15.518 -2.902 6.919 1.00 97.38 89 PRO A C 1
ATOM 677 O O . PRO A 1 89 ? -15.975 -1.772 6.870 1.00 97.38 89 PRO A O 1
ATOM 680 N N . ASP A 1 90 ? -14.878 -3.344 8.003 1.00 96.94 90 ASP A N 1
ATOM 681 C CA . ASP A 1 90 ? -14.657 -2.545 9.222 1.00 96.94 90 ASP A CA 1
ATOM 682 C C . ASP A 1 90 ? -13.375 -3.000 9.953 1.00 96.94 90 ASP A C 1
ATOM 684 O O . ASP A 1 90 ? -12.641 -3.831 9.422 1.00 96.94 90 ASP A O 1
ATOM 688 N N . LEU A 1 91 ? -13.048 -2.455 11.131 1.00 97.06 91 LEU A N 1
ATOM 689 C CA . LEU A 1 91 ? -11.846 -2.832 11.901 1.00 97.06 91 LEU A CA 1
ATOM 690 C C . LEU A 1 91 ? -12.143 -3.812 13.049 1.00 97.06 91 LEU A C 1
ATOM 692 O O . LEU A 1 91 ? -11.291 -4.037 13.903 1.00 97.06 91 LEU A O 1
ATOM 696 N N . ARG A 1 92 ? -13.355 -4.367 13.125 1.00 95.00 92 ARG A N 1
ATOM 697 C CA . ARG A 1 92 ? -13.814 -5.171 14.271 1.00 95.00 92 ARG A CA 1
ATOM 698 C C . ARG A 1 92 ? -13.856 -6.655 13.957 1.00 95.00 92 ARG A C 1
ATOM 700 O O . ARG A 1 92 ? -13.798 -7.469 14.876 1.00 95.00 92 ARG A O 1
ATOM 707 N N . ARG A 1 93 ? -13.984 -7.017 12.681 1.00 94.94 93 ARG A N 1
ATOM 708 C CA . ARG A 1 93 ? -14.058 -8.417 12.261 1.00 94.94 93 ARG A CA 1
ATOM 709 C C . ARG A 1 93 ? -12.678 -9.051 12.175 1.00 94.94 93 ARG A C 1
ATOM 711 O O . ARG A 1 93 ? -11.671 -8.406 11.882 1.00 94.94 93 ARG A O 1
ATOM 718 N N . ALA A 1 94 ? -12.657 -10.359 12.407 1.00 92.31 94 ALA A N 1
ATOM 719 C CA . ALA A 1 94 ? -11.434 -11.146 12.352 1.00 92.31 94 ALA A CA 1
ATOM 720 C C . ALA A 1 94 ? -10.880 -11.301 10.928 1.00 92.31 94 ALA A C 1
ATOM 722 O O . ALA A 1 94 ? -9.669 -11.413 10.751 1.00 92.31 94 ALA A O 1
ATOM 723 N N . ASP A 1 95 ? -11.758 -11.286 9.926 1.00 94.62 95 ASP A N 1
ATOM 724 C CA . ASP A 1 95 ? -11.451 -11.453 8.505 1.00 94.62 95 ASP A CA 1
ATOM 725 C C . ASP A 1 95 ? -11.295 -10.124 7.747 1.00 94.62 95 ASP A C 1
ATOM 727 O O . ASP A 1 95 ? -11.084 -10.128 6.530 1.00 94.62 95 ASP A O 1
ATOM 731 N N . SER A 1 96 ? -11.371 -8.994 8.459 1.00 97.00 96 SER A N 1
ATOM 732 C CA . SER A 1 96 ? -11.244 -7.663 7.878 1.00 97.00 96 SER A CA 1
ATOM 733 C C . SER A 1 96 ? -9.949 -7.498 7.098 1.00 97.00 96 SER A C 1
ATOM 735 O O . SER A 1 96 ? -8.848 -7.790 7.581 1.00 97.00 96 SER A O 1
ATOM 737 N N . LYS A 1 97 ? -10.074 -6.931 5.900 1.00 98.06 97 LYS A N 1
ATOM 738 C CA . LYS A 1 97 ? -8.922 -6.458 5.139 1.00 98.06 97 LYS A CA 1
ATOM 739 C C . LYS A 1 97 ? -8.565 -5.090 5.669 1.00 98.06 97 LYS A C 1
ATOM 741 O O . LYS A 1 97 ? -9.397 -4.188 5.689 1.00 98.06 97 LYS A O 1
ATOM 746 N N . VAL A 1 98 ? -7.336 -4.948 6.144 1.00 98.06 98 VAL A N 1
ATOM 747 C CA . VAL A 1 98 ? -6.861 -3.691 6.721 1.00 98.06 98 VAL A CA 1
ATOM 748 C C . VAL A 1 98 ? -5.683 -3.165 5.924 1.00 98.06 98 VAL A C 1
ATOM 750 O O . VAL A 1 98 ? -4.708 -3.892 5.705 1.00 98.06 98 VAL A O 1
ATOM 753 N N . LEU A 1 99 ? -5.800 -1.906 5.501 1.00 98.00 99 LEU A N 1
ATOM 754 C CA . LEU A 1 99 ? -4.732 -1.123 4.888 1.00 98.00 99 LEU A CA 1
ATOM 755 C C . LEU A 1 99 ? -4.299 -0.027 5.864 1.00 98.00 99 LEU A C 1
ATOM 757 O O . LEU A 1 99 ? -5.147 0.709 6.365 1.00 98.00 99 LEU A O 1
ATOM 761 N N . ALA A 1 100 ? -3.000 0.104 6.115 1.00 96.56 100 ALA A N 1
ATOM 762 C CA . ALA A 1 100 ? -2.424 1.262 6.787 1.00 96.56 100 ALA A CA 1
ATOM 763 C C . ALA A 1 100 ? -1.868 2.226 5.739 1.00 96.56 100 ALA A C 1
ATOM 765 O O . ALA A 1 100 ? -1.113 1.817 4.858 1.00 96.56 100 ALA A O 1
ATOM 766 N N . ILE A 1 101 ? -2.260 3.493 5.832 1.00 95.62 101 ILE A N 1
ATOM 767 C CA . ILE A 1 101 ? -1.925 4.530 4.857 1.00 95.62 101 ILE A CA 1
ATOM 768 C C . ILE A 1 101 ? -1.133 5.640 5.544 1.00 95.62 101 ILE A C 1
ATOM 770 O O . ILE A 1 101 ? -1.575 6.158 6.570 1.00 95.62 101 ILE A O 1
ATOM 774 N N . SER A 1 102 ? -0.006 6.029 4.956 1.00 93.56 102 SER A N 1
ATOM 775 C CA . SER A 1 102 ? 0.758 7.225 5.326 1.00 93.56 102 SER A CA 1
ATOM 776 C C . SER A 1 102 ? 0.960 8.093 4.094 1.00 93.56 102 SER A C 1
ATOM 778 O O . SER A 1 102 ? 1.060 7.580 2.979 1.00 93.56 102 SER A O 1
ATOM 780 N N . ILE A 1 103 ? 1.046 9.404 4.287 1.00 91.12 103 ILE A N 1
ATOM 781 C CA . ILE A 1 103 ? 1.541 10.309 3.252 1.00 91.12 103 ILE A CA 1
ATOM 782 C C . ILE A 1 103 ? 2.768 10.990 3.799 1.00 91.12 103 ILE A C 1
ATOM 784 O O . ILE A 1 103 ? 2.717 11.644 4.837 1.00 91.12 103 ILE A O 1
ATOM 788 N N . GLU A 1 104 ? 3.858 10.820 3.075 1.00 88.31 104 GLU A N 1
ATOM 789 C CA . GLU A 1 104 ? 5.149 11.376 3.429 1.00 88.31 104 GLU A CA 1
ATOM 790 C C . GLU A 1 104 ? 5.632 12.275 2.307 1.00 88.31 104 GLU A C 1
ATOM 792 O O . GLU A 1 104 ? 5.197 12.135 1.167 1.00 88.31 104 GLU A O 1
ATOM 797 N N . GLN A 1 105 ? 6.527 13.202 2.618 1.00 86.81 105 GLN A N 1
ATOM 798 C CA . GLN A 1 105 ? 7.177 14.006 1.595 1.00 86.81 105 GLN A CA 1
ATOM 799 C C . GLN A 1 105 ? 8.517 13.371 1.244 1.00 86.81 105 GLN A C 1
ATOM 801 O O . GLN A 1 105 ? 9.298 13.036 2.134 1.00 86.81 105 GLN A O 1
ATOM 806 N N . ASP A 1 106 ? 8.779 13.187 -0.050 1.00 84.94 106 ASP A N 1
ATOM 807 C CA . ASP A 1 106 ? 10.119 12.831 -0.509 1.00 84.94 106 ASP A CA 1
ATOM 808 C C . ASP A 1 106 ? 11.098 14.007 -0.339 1.00 84.94 106 ASP A C 1
ATOM 810 O O . ASP A 1 106 ? 10.726 15.116 0.054 1.00 84.94 106 ASP A O 1
ATOM 814 N N . TRP A 1 107 ? 12.371 13.787 -0.666 1.00 81.81 107 TRP A N 1
ATOM 815 C CA . TRP A 1 107 ? 13.406 14.824 -0.595 1.00 81.81 107 TRP A CA 1
ATOM 816 C C . TRP A 1 107 ? 13.154 16.028 -1.524 1.00 81.81 107 TRP A C 1
ATOM 818 O O . TRP A 1 107 ? 13.792 17.066 -1.366 1.00 81.81 107 TRP A O 1
ATOM 828 N N . GLN A 1 108 ? 12.227 15.910 -2.482 1.00 87.19 108 GLN A N 1
ATOM 829 C CA . GLN A 1 108 ? 11.776 16.997 -3.356 1.00 87.19 108 GLN A CA 1
ATOM 830 C C . GLN A 1 108 ? 10.505 17.686 -2.830 1.00 87.19 108 GLN A C 1
ATOM 832 O O . GLN A 1 108 ? 9.956 18.555 -3.509 1.00 87.19 108 GLN A O 1
ATOM 837 N N . GLY A 1 109 ? 10.007 17.300 -1.651 1.00 87.00 109 GLY A N 1
ATOM 838 C CA . GLY A 1 109 ? 8.774 17.825 -1.066 1.00 87.00 109 GLY A CA 1
ATOM 839 C C . GLY A 1 109 ? 7.496 17.306 -1.731 1.00 87.00 109 GLY A C 1
ATOM 840 O O . GLY A 1 109 ? 6.432 17.903 -1.563 1.00 87.00 109 GLY A O 1
ATOM 841 N N . ARG A 1 110 ? 7.566 16.232 -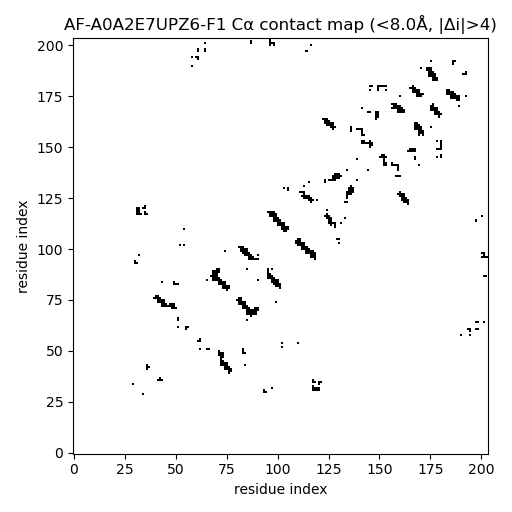2.527 1.00 87.06 110 ARG A N 1
ATOM 842 C CA . ARG A 1 110 ? 6.392 15.639 -3.181 1.00 87.06 110 ARG A CA 1
ATOM 843 C C . ARG A 1 110 ? 5.751 14.612 -2.264 1.00 87.06 110 ARG A C 1
ATOM 845 O O . ARG A 1 110 ? 6.441 13.778 -1.689 1.00 87.06 110 ARG A O 1
ATOM 852 N N . ASP A 1 111 ? 4.424 14.629 -2.209 1.00 88.56 111 ASP A N 1
ATOM 853 C CA . ASP A 1 111 ? 3.670 13.639 -1.446 1.00 88.56 111 ASP A CA 1
ATOM 854 C C . ASP A 1 111 ? 3.812 12.248 -2.076 1.00 88.56 111 ASP A C 1
ATOM 856 O O . ASP A 1 111 ? 3.453 12.022 -3.237 1.00 88.56 111 ASP A O 1
ATOM 860 N N . VAL A 1 112 ? 4.294 11.306 -1.278 1.00 88.31 112 VAL A N 1
ATOM 861 C CA . VAL A 1 112 ? 4.417 9.888 -1.583 1.00 88.31 112 VAL A CA 1
ATOM 862 C C . VAL A 1 112 ? 3.462 9.118 -0.680 1.00 88.31 112 VAL A C 1
ATOM 864 O O . VAL A 1 112 ? 3.473 9.267 0.541 1.00 88.31 112 VAL A O 1
ATOM 867 N N . LEU A 1 113 ? 2.628 8.280 -1.295 1.00 91.69 113 LEU A N 1
ATOM 868 C CA . LEU A 1 113 ? 1.696 7.419 -0.578 1.00 91.69 113 LEU A CA 1
ATOM 869 C C . LEU A 1 113 ? 2.385 6.117 -0.156 1.00 91.69 113 LEU A C 1
ATOM 871 O O . LEU A 1 113 ? 2.747 5.291 -1.000 1.00 91.69 113 LEU A O 1
ATOM 875 N N . GLU A 1 114 ? 2.504 5.905 1.148 1.00 92.50 114 GLU A N 1
ATOM 876 C CA . GLU A 1 114 ? 2.817 4.598 1.714 1.00 92.50 114 GLU A CA 1
ATOM 877 C C . GLU A 1 114 ? 1.509 3.834 1.959 1.00 92.50 114 GLU A C 1
ATOM 879 O O . GLU A 1 114 ? 0.577 4.352 2.578 1.00 92.50 114 GLU A O 1
ATOM 884 N N . VAL A 1 115 ? 1.440 2.597 1.474 1.00 94.88 115 VAL A N 1
ATOM 885 C CA . VAL A 1 115 ? 0.338 1.668 1.725 1.00 94.88 115 VAL A CA 1
ATOM 886 C C . VAL A 1 115 ? 0.924 0.372 2.247 1.00 94.88 115 VAL A C 1
ATOM 888 O O . VAL A 1 115 ? 1.720 -0.256 1.556 1.00 94.88 115 VAL A O 1
ATOM 891 N N . LEU A 1 116 ? 0.486 -0.064 3.422 1.00 94.94 116 LEU A N 1
ATOM 892 C CA . LEU A 1 116 ? 0.849 -1.351 4.004 1.00 94.94 116 LEU A CA 1
ATOM 893 C C . LEU A 1 116 ? -0.396 -2.220 4.186 1.00 94.94 116 LEU A C 1
ATOM 895 O O . LEU A 1 116 ? -1.404 -1.788 4.747 1.00 94.94 116 LEU A O 1
ATOM 899 N N . VAL A 1 117 ? -0.321 -3.468 3.735 1.00 96.25 117 VAL A N 1
ATOM 900 C CA . VAL A 1 117 ? -1.437 -4.414 3.756 1.00 96.25 117 VAL A CA 1
ATOM 901 C C . VAL A 1 117 ? -1.332 -5.310 4.993 1.00 96.25 117 VAL A C 1
ATOM 903 O O . VAL A 1 117 ? -0.829 -6.431 4.942 1.00 96.25 117 VAL A O 1
ATOM 906 N N . LEU A 1 118 ? -1.805 -4.801 6.133 1.00 95.75 118 LEU A N 1
ATOM 907 C CA . LEU A 1 118 ? -1.592 -5.409 7.456 1.00 95.75 118 LEU A CA 1
ATOM 908 C C . LEU A 1 118 ? -2.149 -6.833 7.577 1.00 95.75 118 LEU A C 1
ATOM 910 O O . LEU A 1 118 ? -1.547 -7.691 8.214 1.00 95.75 118 LEU A O 1
ATOM 914 N N . HIS A 1 119 ? -3.277 -7.118 6.929 1.00 96.25 119 HIS A N 1
ATOM 915 C CA . HIS A 1 119 ? -3.920 -8.434 6.983 1.00 96.25 119 HIS A CA 1
ATOM 916 C C . HIS A 1 119 ? -3.156 -9.539 6.219 1.00 96.25 119 HIS A C 1
ATOM 918 O O . HIS A 1 119 ? -3.584 -10.691 6.222 1.00 96.25 119 HIS A O 1
ATOM 924 N N . ARG A 1 120 ? -2.045 -9.203 5.545 1.00 94.25 120 ARG A N 1
ATOM 925 C CA . ARG A 1 120 ? -1.155 -10.154 4.853 1.00 94.25 120 ARG A CA 1
ATOM 926 C C . ARG A 1 120 ? 0.075 -10.541 5.674 1.00 94.25 120 ARG A C 1
ATOM 928 O O . ARG A 1 120 ? 0.850 -11.384 5.224 1.00 94.25 120 ARG A O 1
ATOM 935 N N . HIS A 1 121 ? 0.248 -9.958 6.858 1.00 91.19 121 HIS A N 1
ATOM 936 C CA . HIS A 1 121 ? 1.344 -10.281 7.765 1.00 91.19 121 HIS A CA 1
ATOM 937 C C . HIS A 1 121 ? 1.420 -11.798 8.057 1.00 91.19 121 HIS A C 1
ATOM 939 O O . HIS A 1 121 ? 0.375 -12.436 8.198 1.00 91.19 121 HIS A O 1
ATOM 945 N N . PRO A 1 122 ? 2.625 -12.401 8.131 1.00 90.25 122 PRO A N 1
ATOM 946 C CA . PRO A 1 122 ? 3.954 -11.778 8.072 1.00 90.25 122 PRO A CA 1
ATOM 947 C C . PRO A 1 122 ? 4.482 -11.489 6.664 1.00 90.25 122 PRO A C 1
ATOM 949 O O . PRO A 1 122 ? 5.587 -10.973 6.535 1.00 90.25 122 PRO A O 1
ATOM 952 N N . ASN A 1 123 ? 3.725 -11.784 5.604 1.00 89.56 123 AS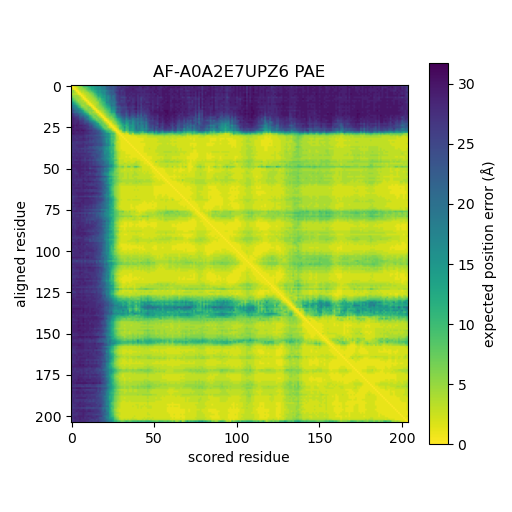N A N 1
ATOM 953 C CA . ASN A 1 123 ? 4.187 -11.580 4.234 1.00 89.56 123 ASN A CA 1
ATOM 954 C C . ASN A 1 123 ? 4.129 -10.088 3.862 1.00 89.56 123 ASN A C 1
ATOM 956 O O . ASN A 1 123 ? 3.029 -9.551 3.690 1.00 89.56 123 ASN A O 1
ATOM 960 N N . PRO A 1 124 ? 5.280 -9.411 3.673 1.00 84.38 124 PRO A N 1
ATOM 961 C CA . PRO A 1 124 ? 5.306 -7.989 3.354 1.00 84.38 124 PRO A CA 1
ATOM 962 C C . PRO A 1 124 ? 4.552 -7.739 2.056 1.00 84.38 124 PRO A C 1
ATOM 964 O O . PRO A 1 124 ? 4.912 -8.306 1.018 1.00 84.38 124 PRO A O 1
ATOM 967 N N . THR A 1 125 ? 3.510 -6.919 2.138 1.00 92.88 125 THR A N 1
ATOM 968 C CA . THR A 1 125 ? 2.681 -6.515 1.005 1.00 92.88 125 THR A CA 1
ATOM 969 C C . THR A 1 125 ? 2.354 -5.038 1.162 1.00 92.88 125 THR A C 1
ATOM 971 O O . THR A 1 125 ? 1.854 -4.626 2.209 1.00 92.88 125 THR A O 1
ATOM 974 N N . GLY A 1 126 ? 2.645 -4.240 0.142 1.00 94.06 126 GLY A N 1
ATOM 975 C CA . GLY A 1 126 ? 2.497 -2.793 0.217 1.00 94.06 126 GLY A CA 1
ATOM 976 C C . GLY A 1 126 ? 3.320 -2.048 -0.824 1.00 94.06 126 GLY A C 1
ATOM 977 O O . GLY A 1 126 ? 3.996 -2.662 -1.652 1.00 94.06 126 GLY A O 1
ATOM 978 N N . THR A 1 127 ? 3.251 -0.719 -0.789 1.00 93.50 127 THR A N 1
ATOM 979 C CA . THR A 1 127 ? 4.148 0.136 -1.571 1.00 93.50 127 THR A CA 1
ATOM 980 C C . THR A 1 127 ? 5.520 0.216 -0.913 1.00 93.50 127 THR A C 1
ATOM 982 O O . THR A 1 127 ? 5.666 0.123 0.305 1.00 93.50 127 THR A O 1
ATOM 985 N N . CYS A 1 128 ? 6.543 0.391 -1.739 1.00 89.06 128 CYS A N 1
ATOM 986 C CA . CYS A 1 128 ? 7.900 0.635 -1.286 1.00 89.06 128 CYS A CA 1
ATOM 987 C C . CYS A 1 128 ? 8.223 2.098 -1.570 1.00 89.06 128 CYS A C 1
ATOM 989 O O . CYS A 1 128 ? 8.208 2.544 -2.717 1.00 89.06 128 CYS A O 1
ATOM 991 N N . THR A 1 129 ? 8.476 2.858 -0.515 1.00 84.88 129 THR A N 1
ATOM 992 C CA . THR A 1 129 ? 8.795 4.287 -0.584 1.00 84.88 129 THR A CA 1
ATOM 993 C C . THR A 1 129 ? 10.151 4.503 0.078 1.00 84.88 129 THR A C 1
ATOM 995 O O . THR A 1 129 ? 10.572 3.687 0.894 1.00 84.88 129 THR A O 1
ATOM 998 N N . GLU A 1 130 ? 10.879 5.566 -0.265 1.00 75.94 130 GLU A N 1
ATOM 999 C CA . GLU A 1 130 ? 12.198 5.829 0.344 1.00 75.94 130 GLU A CA 1
ATOM 1000 C C . GLU A 1 130 ? 12.120 5.987 1.866 1.00 75.94 130 GLU A C 1
ATOM 1002 O O . GLU A 1 130 ? 13.031 5.570 2.579 1.00 75.94 130 GLU A O 1
ATOM 1007 N N . ALA A 1 131 ? 11.010 6.548 2.344 1.00 67.62 131 ALA A N 1
ATOM 1008 C CA . ALA A 1 131 ? 10.739 6.799 3.751 1.00 67.62 131 ALA A CA 1
ATOM 1009 C C . ALA A 1 131 ? 9.863 5.706 4.407 1.00 67.62 131 ALA A C 1
ATOM 1011 O O . ALA A 1 131 ? 9.452 5.830 5.565 1.00 67.62 131 ALA A O 1
ATOM 1012 N N . GLY A 1 132 ? 9.590 4.629 3.661 1.00 68.12 132 GLY A N 1
ATOM 1013 C CA . GLY A 1 132 ? 8.706 3.548 4.071 1.00 68.12 132 GLY A CA 1
ATOM 1014 C C . GLY A 1 132 ? 9.249 2.794 5.277 1.00 68.12 132 GLY A C 1
ATOM 1015 O O . GLY A 1 132 ? 10.442 2.530 5.388 1.00 68.12 132 GLY A O 1
ATOM 1016 N N . THR A 1 133 ? 8.363 2.441 6.200 1.00 63.97 133 THR A N 1
ATOM 1017 C CA . THR A 1 133 ? 8.745 1.873 7.505 1.00 63.97 133 THR A CA 1
ATOM 1018 C C . THR A 1 133 ? 8.841 0.352 7.452 1.00 63.97 133 THR A C 1
ATOM 1020 O O . THR A 1 133 ? 9.681 -0.236 8.124 1.00 63.97 133 THR A O 1
ATOM 1023 N N . TRP A 1 134 ? 8.023 -0.294 6.612 1.00 63.38 134 TRP A N 1
ATOM 1024 C CA . TRP A 1 134 ? 8.033 -1.755 6.452 1.00 63.38 134 TRP A CA 1
ATOM 1025 C C . TRP A 1 134 ? 8.951 -2.227 5.307 1.00 63.38 134 TRP A C 1
ATOM 1027 O O . TRP A 1 134 ? 9.630 -3.244 5.423 1.00 63.38 134 TRP A O 1
ATOM 1037 N N . THR A 1 135 ? 8.994 -1.493 4.192 1.00 61.09 135 THR A N 1
ATOM 1038 C CA . THR A 1 135 ? 9.836 -1.792 3.015 1.00 61.09 135 THR A CA 1
ATOM 1039 C C . THR A 1 135 ? 10.415 -0.499 2.439 1.00 61.09 135 THR A C 1
ATOM 1041 O O . THR A 1 135 ? 9.925 -0.024 1.407 1.00 61.09 135 THR A O 1
ATOM 1044 N N . PRO A 1 136 ? 11.422 0.108 3.095 1.00 59.44 136 PRO A N 1
ATOM 1045 C CA . PRO A 1 136 ? 12.097 1.274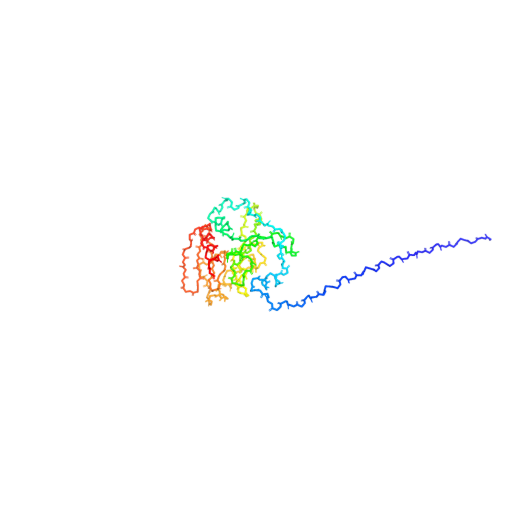 2.545 1.00 59.44 136 PRO A CA 1
ATOM 1046 C C . PRO A 1 136 ? 12.756 0.903 1.214 1.00 59.44 136 PRO A C 1
ATOM 1048 O O . PRO A 1 136 ? 13.673 0.082 1.174 1.00 59.44 136 PRO A O 1
ATOM 1051 N N . ALA A 1 137 ? 12.295 1.506 0.115 1.00 63.28 137 ALA A N 1
ATOM 1052 C CA . ALA A 1 137 ? 12.851 1.264 -1.219 1.00 63.28 137 ALA A CA 1
ATOM 1053 C C . ALA A 1 137 ? 14.340 1.643 -1.292 1.00 63.28 137 ALA A C 1
ATOM 1055 O O . ALA A 1 137 ? 15.104 1.013 -2.016 1.00 63.28 137 ALA A O 1
ATOM 1056 N N . SER A 1 138 ? 14.756 2.626 -0.490 1.00 58.81 138 SER A N 1
ATOM 1057 C CA . SER A 1 138 ? 16.135 3.115 -0.379 1.00 58.81 138 SER A CA 1
ATOM 1058 C C . SER A 1 138 ? 17.140 2.031 0.024 1.00 58.81 138 SER A C 1
ATOM 1060 O O . SER A 1 138 ? 18.298 2.096 -0.380 1.00 58.81 138 SER A O 1
ATOM 1062 N N . ASN A 1 139 ? 16.697 1.008 0.760 1.00 66.25 139 ASN A N 1
ATOM 1063 C CA . ASN A 1 139 ? 17.546 -0.097 1.210 1.00 66.25 139 ASN A CA 1
ATOM 1064 C C . ASN A 1 139 ? 17.410 -1.356 0.337 1.00 66.25 139 ASN A C 1
ATOM 1066 O O . ASN A 1 139 ? 18.073 -2.359 0.596 1.00 66.25 139 ASN A O 1
ATOM 1070 N N . LEU A 1 140 ? 16.535 -1.336 -0.674 1.00 73.94 140 LEU A N 1
ATOM 1071 C CA . LEU A 1 140 ? 16.178 -2.514 -1.459 1.00 73.94 140 LEU A CA 1
ATOM 1072 C C . LEU A 1 140 ? 16.728 -2.395 -2.878 1.00 73.94 140 LEU A C 1
ATOM 1074 O O . LEU A 1 140 ? 16.205 -1.671 -3.723 1.00 73.94 140 LEU A O 1
ATOM 1078 N N . MET A 1 141 ? 17.765 -3.178 -3.169 1.00 82.31 141 MET A N 1
ATOM 1079 C CA . MET A 1 141 ? 18.190 -3.387 -4.549 1.00 82.31 141 MET A CA 1
ATOM 1080 C C . MET A 1 141 ? 17.158 -4.252 -5.276 1.00 82.31 141 MET A C 1
ATOM 1082 O O . MET A 1 141 ? 16.776 -5.322 -4.796 1.00 82.31 141 MET A O 1
ATOM 1086 N N . ALA A 1 142 ? 16.728 -3.807 -6.458 1.00 85.25 142 ALA A N 1
ATOM 1087 C CA . ALA A 1 142 ? 15.628 -4.455 -7.159 1.00 85.25 142 ALA A CA 1
ATOM 1088 C C . ALA A 1 142 ? 15.917 -5.909 -7.559 1.00 85.25 142 ALA A C 1
ATOM 1090 O O . ALA A 1 142 ? 15.042 -6.758 -7.417 1.00 85.25 142 ALA A O 1
ATOM 1091 N N . GLY A 1 143 ? 17.142 -6.201 -8.010 1.00 88.44 143 GLY A N 1
ATOM 1092 C CA . GLY A 1 143 ? 17.574 -7.554 -8.382 1.00 88.44 143 GLY A CA 1
ATOM 1093 C C . GLY A 1 143 ? 17.433 -8.554 -7.228 1.00 88.44 143 GLY A C 1
ATOM 1094 O O . GLY A 1 143 ? 16.620 -9.470 -7.349 1.00 88.44 143 GLY A O 1
ATOM 1095 N N . PRO A 1 144 ? 18.124 -8.341 -6.091 1.00 89.56 144 PRO A N 1
ATOM 1096 C CA . PRO A 1 144 ? 18.011 -9.202 -4.914 1.00 89.56 144 PRO A CA 1
ATOM 1097 C C . PRO A 1 144 ? 16.577 -9.392 -4.413 1.00 89.56 144 PRO A C 1
ATOM 1099 O O . PRO A 1 144 ? 16.188 -10.509 -4.090 1.00 89.56 144 PRO A O 1
ATOM 1102 N N . LEU A 1 145 ? 15.755 -8.334 -4.392 1.00 89.19 145 LEU A N 1
ATOM 1103 C CA . LEU A 1 145 ? 14.360 -8.468 -3.963 1.00 89.19 145 LEU A CA 1
ATOM 1104 C C . LEU A 1 145 ? 13.514 -9.272 -4.966 1.00 89.19 145 LEU A C 1
ATOM 1106 O O . LEU A 1 145 ? 12.647 -10.046 -4.562 1.00 89.19 145 LEU A O 1
ATOM 1110 N N . CYS A 1 146 ? 13.760 -9.121 -6.270 1.00 91.50 146 CYS A N 1
ATOM 1111 C CA . CYS A 1 146 ? 13.115 -9.951 -7.289 1.00 91.50 146 CYS A CA 1
ATOM 1112 C C . CYS A 1 146 ? 13.518 -11.423 -7.147 1.00 91.50 146 CYS A C 1
ATOM 1114 O O . CYS A 1 146 ? 12.652 -12.293 -7.229 1.00 91.50 146 CYS A O 1
ATOM 1116 N N . GLU A 1 147 ? 14.795 -11.717 -6.903 1.00 92.88 147 GLU A N 1
ATOM 1117 C CA . GLU A 1 147 ? 15.272 -13.085 -6.671 1.00 92.88 147 GLU A CA 1
ATOM 1118 C C . GLU A 1 147 ? 14.652 -13.698 -5.418 1.00 92.88 147 GLU A C 1
ATOM 1120 O O . GLU A 1 147 ? 14.083 -14.785 -5.504 1.00 92.88 147 GLU A O 1
ATOM 1125 N N . ASP A 1 148 ? 14.670 -12.976 -4.296 1.00 90.50 148 ASP A N 1
ATOM 1126 C CA . ASP A 1 148 ? 14.058 -13.399 -3.032 1.00 90.50 148 ASP A CA 1
ATOM 1127 C C . ASP A 1 148 ? 12.572 -13.752 -3.208 1.00 90.50 148 ASP A C 1
ATOM 1129 O O . ASP A 1 148 ? 12.112 -14.825 -2.813 1.00 90.50 148 ASP A O 1
ATOM 1133 N N . ARG A 1 149 ? 11.805 -12.878 -3.871 1.00 90.69 149 ARG A N 1
ATOM 1134 C CA . ARG A 1 149 ? 10.348 -13.045 -3.990 1.00 90.69 149 ARG A CA 1
ATOM 1135 C C . ARG A 1 149 ? 9.910 -13.993 -5.083 1.00 90.69 149 ARG A C 1
ATOM 1137 O O . ARG A 1 149 ? 8.935 -14.730 -4.911 1.00 90.69 149 ARG A O 1
ATOM 1144 N N . THR A 1 150 ? 10.585 -13.951 -6.220 1.00 91.56 150 THR A N 1
ATOM 1145 C CA . THR A 1 150 ? 10.116 -14.621 -7.434 1.00 91.56 150 THR A CA 1
ATOM 1146 C C . THR A 1 150 ? 10.953 -15.852 -7.783 1.00 91.56 150 THR A C 1
ATOM 1148 O O . THR A 1 150 ? 10.490 -16.726 -8.520 1.00 91.56 150 THR A O 1
ATOM 1151 N N . GLY A 1 151 ? 12.151 -15.974 -7.204 1.00 93.69 151 GLY A N 1
ATOM 1152 C CA . GLY A 1 151 ? 13.170 -16.960 -7.556 1.00 93.69 151 GLY A CA 1
ATOM 1153 C C . GLY A 1 151 ? 14.057 -16.539 -8.731 1.00 93.69 151 GLY A C 1
ATOM 1154 O O . GLY A 1 151 ? 14.939 -17.308 -9.105 1.00 93.69 151 GLY A O 1
ATOM 1155 N N . LYS A 1 152 ? 13.819 -15.364 -9.339 1.00 93.69 152 LYS A N 1
ATOM 1156 C CA . LYS A 1 152 ? 14.616 -14.819 -10.450 1.00 93.69 152 LYS A CA 1
ATOM 1157 C C . LYS A 1 152 ? 14.713 -13.292 -10.416 1.00 93.69 152 LYS A C 1
ATOM 1159 O O . LYS A 1 152 ? 13.734 -12.601 -10.130 1.00 93.69 152 LYS A O 1
ATOM 1164 N N . ALA A 1 153 ? 15.870 -12.755 -10.789 1.00 92.44 153 ALA A N 1
ATOM 1165 C CA . ALA A 1 153 ? 16.017 -11.326 -11.035 1.00 92.44 153 ALA A CA 1
ATOM 1166 C C . ALA A 1 153 ? 15.191 -10.893 -12.257 1.00 92.44 153 ALA A C 1
ATOM 1168 O O . ALA A 1 153 ? 14.914 -11.689 -13.153 1.00 92.44 153 ALA A O 1
ATOM 1169 N N . SER A 1 154 ? 14.813 -9.615 -12.292 1.00 90.19 154 SER A N 1
ATOM 1170 C CA . SER A 1 154 ? 14.293 -8.973 -13.500 1.00 90.19 154 SER A CA 1
ATOM 1171 C C . SER A 1 154 ? 15.457 -8.392 -14.305 1.00 90.19 154 SER A C 1
ATOM 1173 O O . SER A 1 154 ? 16.115 -7.463 -13.834 1.00 90.19 154 SER A O 1
ATOM 1175 N N . ASP A 1 155 ? 15.639 -8.840 -15.547 1.00 88.06 155 ASP A N 1
ATOM 1176 C CA . ASP A 1 155 ? 16.725 -8.375 -16.428 1.00 88.06 155 ASP A CA 1
ATOM 1177 C C . ASP A 1 155 ? 16.606 -6.890 -16.809 1.00 88.06 155 ASP A C 1
ATOM 1179 O O . ASP A 1 155 ? 17.601 -6.207 -17.038 1.00 88.06 155 ASP A O 1
ATOM 1183 N N . ALA A 1 156 ? 15.383 -6.357 -16.855 1.00 86.81 156 ALA A N 1
ATOM 1184 C CA . ALA A 1 156 ? 15.120 -4.996 -17.321 1.00 86.81 156 ALA A CA 1
ATOM 1185 C C . ALA A 1 156 ? 1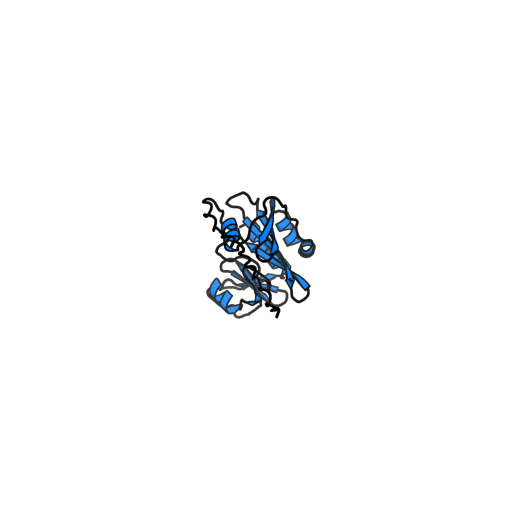5.290 -3.907 -16.236 1.00 86.81 156 ALA A C 1
ATOM 1187 O O . ALA A 1 156 ? 15.067 -2.725 -16.505 1.00 86.81 156 ALA A O 1
ATOM 1188 N N . GLY A 1 157 ? 15.693 -4.280 -15.013 1.00 86.81 157 GLY A N 1
ATOM 1189 C CA . GLY A 1 157 ? 15.943 -3.346 -13.908 1.00 86.81 157 GLY A CA 1
ATOM 1190 C C . GLY A 1 157 ? 14.718 -2.525 -13.474 1.00 86.81 157 GLY A C 1
ATOM 1191 O O . GLY A 1 157 ? 13.571 -2.891 -13.748 1.00 86.81 157 GLY A O 1
ATOM 1192 N N . GLY A 1 158 ? 14.959 -1.406 -12.787 1.00 90.75 158 GLY A N 1
ATOM 1193 C CA . GLY A 1 158 ? 13.928 -0.482 -12.300 1.00 90.75 158 GLY A CA 1
ATOM 1194 C C . GLY A 1 158 ? 13.995 -0.231 -10.795 1.00 90.75 158 GLY A C 1
ATOM 1195 O O . GLY A 1 158 ? 14.752 -0.875 -10.072 1.00 90.75 158 GLY A O 1
ATOM 1196 N N . GLU A 1 159 ? 13.193 0.719 -10.334 1.00 91.81 159 GLU A N 1
ATOM 1197 C CA . GLU A 1 159 ? 13.046 1.040 -8.913 1.00 91.81 159 GLU A CA 1
ATOM 1198 C C . GLU A 1 159 ? 11.900 0.224 -8.317 1.00 91.81 159 GLU A C 1
ATOM 1200 O O . GLU A 1 159 ? 10.872 0.024 -8.966 1.00 91.81 159 GLU A O 1
ATOM 1205 N N . ILE A 1 160 ? 12.037 -0.233 -7.075 1.00 92.56 160 ILE A N 1
ATOM 1206 C CA . ILE A 1 160 ? 10.962 -0.979 -6.420 1.00 92.56 160 ILE A CA 1
ATOM 1207 C C . ILE A 1 160 ? 9.813 -0.031 -6.086 1.00 92.56 160 ILE A C 1
ATOM 1209 O O . ILE A 1 160 ? 9.987 0.965 -5.391 1.00 92.56 160 ILE A O 1
ATOM 1213 N N . PHE A 1 161 ? 8.631 -0.363 -6.595 1.00 93.69 161 PHE A N 1
ATOM 1214 C CA . PHE A 1 161 ? 7.406 0.404 -6.408 1.00 93.69 161 PHE A CA 1
ATOM 1215 C C . PHE A 1 161 ? 6.481 -0.222 -5.362 1.00 93.69 161 PHE A C 1
ATOM 1217 O O . PHE A 1 161 ? 5.916 0.482 -4.527 1.00 93.69 161 PHE A O 1
ATOM 1224 N N . ALA A 1 162 ? 6.302 -1.540 -5.412 1.00 94.88 162 ALA A N 1
ATOM 1225 C CA . ALA A 1 162 ? 5.458 -2.284 -4.485 1.00 94.88 162 ALA A CA 1
ATOM 1226 C C . ALA A 1 162 ? 5.833 -3.768 -4.479 1.00 94.88 162 ALA A C 1
ATOM 1228 O O . ALA A 1 162 ? 6.492 -4.263 -5.397 1.00 94.88 162 ALA A O 1
ATOM 1229 N N . VAL A 1 163 ? 5.355 -4.492 -3.474 1.00 94.31 163 VAL A N 1
ATOM 1230 C CA . VAL A 1 163 ? 5.467 -5.950 -3.373 1.00 94.31 163 VAL A CA 1
ATOM 1231 C C . VAL A 1 163 ? 4.123 -6.558 -2.994 1.00 94.31 163 VAL A C 1
ATOM 1233 O O . VAL A 1 163 ? 3.376 -5.994 -2.195 1.00 94.31 163 VAL A O 1
ATOM 1236 N N . GLU A 1 164 ? 3.814 -7.722 -3.559 1.00 93.88 164 GLU A N 1
ATOM 1237 C CA . GLU A 1 164 ? 2.649 -8.524 -3.187 1.00 93.88 164 GLU A CA 1
ATOM 1238 C C . GLU A 1 164 ? 2.950 -10.011 -3.372 1.00 93.88 164 GLU A C 1
ATOM 1240 O O . GLU A 1 164 ? 3.023 -10.522 -4.491 1.00 93.88 164 GLU A O 1
ATOM 1245 N N . GLY A 1 165 ? 3.120 -10.723 -2.256 1.00 91.69 165 GLY A N 1
ATOM 1246 C CA . GLY A 1 165 ? 3.469 -12.142 -2.273 1.00 91.69 165 GLY A CA 1
ATOM 1247 C C . GLY A 1 165 ? 4.745 -12.402 -3.080 1.00 91.69 165 GLY A C 1
ATOM 1248 O O . GLY A 1 165 ? 5.827 -11.965 -2.687 1.00 91.69 165 GLY A O 1
ATOM 1249 N N . ARG A 1 166 ? 4.591 -13.114 -4.205 1.00 93.56 166 ARG A N 1
ATOM 1250 C CA . ARG A 1 166 ? 5.659 -13.457 -5.163 1.00 93.56 166 ARG A CA 1
ATOM 1251 C C . ARG A 1 166 ? 5.771 -12.484 -6.342 1.00 93.56 166 ARG A C 1
ATOM 1253 O O . ARG A 1 166 ? 6.473 -12.786 -7.298 1.00 93.56 166 ARG A O 1
ATOM 1260 N N . THR A 1 167 ? 5.065 -11.360 -6.302 1.00 95.69 167 THR A N 1
ATOM 1261 C CA . THR A 1 167 ? 5.093 -10.353 -7.365 1.00 95.69 167 THR A CA 1
ATOM 1262 C C . THR A 1 167 ? 5.804 -9.107 -6.869 1.00 95.69 167 THR A C 1
ATOM 1264 O O . THR A 1 167 ? 5.478 -8.572 -5.806 1.00 95.69 167 THR A O 1
ATOM 1267 N N . VAL A 1 168 ? 6.759 -8.628 -7.658 1.00 95.31 168 VAL A N 1
ATOM 1268 C CA . VAL A 1 168 ? 7.459 -7.365 -7.428 1.00 95.31 168 VAL A CA 1
ATOM 1269 C C . VAL A 1 168 ? 7.018 -6.370 -8.489 1.00 95.31 168 VAL A C 1
ATOM 1271 O O . VAL A 1 168 ? 6.999 -6.680 -9.677 1.00 95.31 168 VAL A O 1
ATOM 1274 N N . TYR A 1 169 ? 6.653 -5.167 -8.066 1.00 96.19 169 TYR A N 1
ATOM 1275 C CA . TYR A 1 169 ? 6.278 -4.090 -8.968 1.00 96.19 169 TYR A CA 1
ATOM 1276 C C . TYR A 1 169 ? 7.463 -3.150 -9.149 1.00 96.19 169 TYR A C 1
ATOM 1278 O O . TYR A 1 169 ? 7.969 -2.592 -8.176 1.00 96.19 169 TYR A O 1
ATOM 1286 N N . LEU A 1 170 ? 7.890 -2.966 -10.395 1.00 95.50 170 LEU A N 1
ATOM 1287 C CA . LEU A 1 170 ? 9.055 -2.175 -10.779 1.00 95.50 170 LEU A CA 1
ATOM 1288 C C . LEU A 1 170 ? 8.615 -0.908 -11.511 1.00 95.50 170 LEU A C 1
ATOM 1290 O O . LEU A 1 170 ? 7.880 -0.975 -12.498 1.00 95.50 170 LEU A O 1
ATOM 1294 N N . ARG A 1 171 ? 9.083 0.253 -11.054 1.00 94.75 171 ARG A N 1
ATOM 1295 C CA . ARG A 1 171 ? 8.924 1.541 -11.731 1.00 94.75 171 ARG A CA 1
ATOM 1296 C C . ARG A 1 171 ? 10.085 1.768 -12.697 1.00 94.75 171 ARG A C 1
ATOM 1298 O O . ARG A 1 171 ? 11.251 1.693 -12.316 1.00 94.75 171 ARG A O 1
ATOM 1305 N N . ARG A 1 172 ? 9.756 2.096 -13.948 1.00 94.31 172 ARG A N 1
ATOM 1306 C CA . ARG A 1 172 ? 10.702 2.505 -14.997 1.00 94.31 172 ARG A CA 1
ATOM 1307 C C . ARG A 1 172 ? 10.198 3.795 -15.632 1.00 94.31 172 ARG A C 1
ATOM 1309 O O . ARG A 1 172 ? 9.261 3.790 -16.435 1.00 94.31 172 ARG A O 1
ATOM 1316 N N . GLY A 1 173 ? 10.782 4.916 -15.216 1.00 92.94 173 GLY A N 1
ATOM 1317 C CA . GLY A 1 173 ? 10.274 6.242 -15.559 1.00 92.94 173 GLY A CA 1
ATOM 1318 C C . GLY A 1 173 ? 8.845 6.433 -15.045 1.00 92.94 173 GLY A C 1
ATOM 1319 O O . GLY A 1 173 ? 8.586 6.324 -13.849 1.00 92.94 173 GLY A O 1
ATOM 1320 N N . SER A 1 174 ? 7.901 6.697 -15.950 1.00 92.31 174 SER A N 1
ATOM 1321 C CA . SER A 1 174 ? 6.489 6.919 -15.609 1.00 92.31 174 SER A CA 1
ATOM 1322 C C . SER A 1 174 ? 5.632 5.651 -15.577 1.00 92.31 174 SER A C 1
ATOM 1324 O O . SER A 1 174 ? 4.439 5.746 -15.282 1.00 92.31 174 SER A O 1
ATOM 1326 N N . ARG A 1 175 ? 6.201 4.481 -15.899 1.00 96.94 175 ARG A N 1
ATOM 1327 C CA . ARG A 1 175 ? 5.466 3.213 -16.008 1.00 96.94 175 ARG A CA 1
ATOM 1328 C C . ARG A 1 175 ? 5.822 2.243 -14.891 1.00 96.94 175 ARG A C 1
ATOM 1330 O O . ARG A 1 175 ? 6.952 2.232 -14.411 1.00 96.94 175 ARG A O 1
ATOM 1337 N N . VAL A 1 176 ? 4.854 1.411 -14.524 1.00 97.38 176 VAL A N 1
ATOM 1338 C CA . VAL A 1 176 ? 5.005 0.323 -13.556 1.00 97.38 176 VAL A CA 1
ATOM 1339 C C . VAL A 1 176 ? 4.788 -1.014 -14.255 1.00 97.38 176 VAL A C 1
ATOM 1341 O O . VAL A 1 176 ? 3.882 -1.156 -15.079 1.00 97.38 176 VAL A O 1
ATOM 1344 N N . PHE A 1 177 ? 5.606 -1.996 -13.897 1.00 97.81 177 PHE A N 1
ATOM 1345 C CA . PHE A 1 177 ? 5.567 -3.359 -14.411 1.00 97.81 177 PHE A CA 1
ATOM 1346 C C . PHE A 1 177 ? 5.469 -4.347 -13.250 1.00 97.81 177 PHE A C 1
ATOM 1348 O O . PHE A 1 177 ? 6.137 -4.163 -12.238 1.00 97.81 177 PHE A O 1
ATOM 1355 N N . ALA A 1 178 ? 4.631 -5.37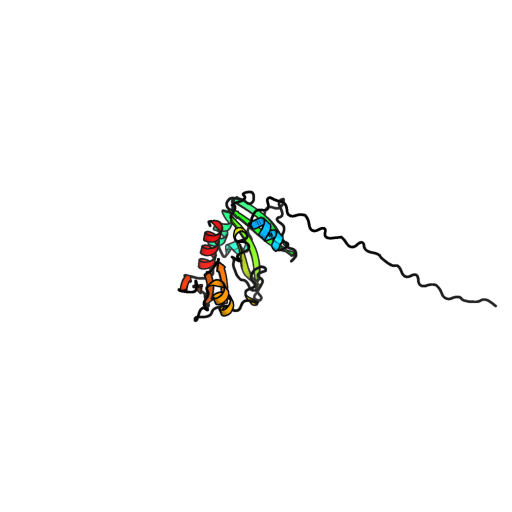0 -13.377 1.00 97.69 178 ALA A N 1
ATOM 1356 C CA . ALA A 1 178 ? 4.549 -6.483 -12.440 1.00 97.69 178 ALA A CA 1
ATOM 1357 C C . ALA A 1 178 ? 5.469 -7.612 -12.913 1.00 97.69 178 ALA A C 1
ATOM 1359 O O . ALA A 1 178 ? 5.340 -8.056 -14.052 1.00 97.69 178 ALA A O 1
ATOM 1360 N N . TRP A 1 179 ? 6.366 -8.069 -12.044 1.00 97.38 179 TRP A N 1
ATOM 1361 C CA . TRP A 1 179 ? 7.294 -9.169 -12.287 1.00 97.38 179 TRP A CA 1
ATOM 1362 C C . TRP A 1 179 ? 7.007 -10.322 -11.325 1.00 97.38 179 TRP A C 1
ATOM 1364 O O . TRP A 1 179 ? 7.052 -10.137 -10.108 1.00 97.38 179 TRP A O 1
ATOM 1374 N N . ASP A 1 180 ? 6.730 -11.510 -11.865 1.00 96.19 180 ASP A N 1
ATOM 1375 C CA . ASP A 1 180 ? 6.414 -12.726 -11.095 1.00 96.19 180 ASP A CA 1
ATOM 1376 C C . ASP A 1 180 ? 7.514 -13.807 -11.162 1.00 96.19 180 ASP A C 1
ATOM 1378 O O . ASP A 1 180 ? 7.332 -14.927 -10.675 1.00 96.19 180 ASP A O 1
ATOM 1382 N N . GLY A 1 181 ? 8.662 -13.489 -11.777 1.00 95.75 181 GLY A N 1
ATOM 1383 C CA . GLY A 1 181 ? 9.770 -14.425 -12.010 1.00 95.75 181 GLY A CA 1
ATOM 1384 C C . GLY A 1 181 ? 9.673 -15.207 -13.323 1.00 95.75 181 GLY A C 1
ATOM 1385 O O . GLY A 1 181 ? 10.577 -15.979 -13.652 1.00 95.75 181 GLY A O 1
ATOM 1386 N N . ARG A 1 182 ? 8.581 -15.058 -14.077 1.00 95.81 182 ARG A N 1
ATOM 1387 C CA . ARG A 1 182 ? 8.366 -15.723 -15.372 1.00 95.81 182 ARG A CA 1
ATOM 1388 C C . ARG A 1 182 ? 8.034 -14.733 -16.470 1.00 95.81 182 ARG A C 1
ATOM 1390 O O . ARG A 1 182 ? 8.512 -14.886 -17.589 1.00 95.81 182 ARG A O 1
ATOM 1397 N N . SER A 1 183 ? 7.190 -13.765 -16.154 1.00 95.75 183 SER A N 1
ATOM 1398 C CA . SER A 1 183 ? 6.648 -12.807 -17.094 1.00 95.75 183 SER A CA 1
ATOM 1399 C C . SER A 1 183 ? 6.593 -11.419 -16.484 1.00 95.75 183 SER A C 1
ATOM 1401 O O . SER A 1 183 ? 6.519 -11.236 -15.267 1.00 95.75 183 SER A O 1
ATOM 1403 N N . GLU A 1 184 ? 6.638 -10.438 -17.374 1.00 96.75 184 GLU A N 1
ATOM 1404 C CA . GLU A 1 184 ? 6.463 -9.045 -17.024 1.00 96.75 184 GLU A CA 1
ATOM 1405 C C . GLU A 1 184 ? 5.157 -8.526 -17.621 1.00 96.75 184 GLU A C 1
ATOM 1407 O O . GLU A 1 184 ? 4.913 -8.658 -18.822 1.00 96.75 184 GLU A O 1
ATOM 1412 N N . GLN A 1 185 ? 4.324 -7.911 -16.784 1.00 97.81 185 GLN A N 1
ATOM 1413 C CA . GLN A 1 185 ? 3.061 -7.314 -17.201 1.00 97.81 185 GLN A CA 1
ATOM 1414 C C . GLN A 1 185 ? 3.069 -5.805 -16.958 1.00 97.81 185 GLN A C 1
ATOM 1416 O O . GLN A 1 185 ? 3.306 -5.338 -15.846 1.00 97.81 185 GLN A O 1
ATOM 1421 N N . ALA A 1 186 ? 2.755 -5.022 -17.989 1.00 97.62 186 ALA A N 1
ATOM 1422 C CA . ALA A 1 186 ? 2.597 -3.579 -17.844 1.00 97.62 186 ALA A CA 1
ATOM 1423 C C . ALA A 1 186 ? 1.343 -3.244 -17.013 1.00 97.62 186 ALA A C 1
ATOM 1425 O O . ALA A 1 186 ? 0.233 -3.637 -17.365 1.00 97.62 186 ALA A O 1
ATOM 1426 N N . MET A 1 187 ? 1.525 -2.465 -15.945 1.00 97.94 187 MET A N 1
ATOM 1427 C CA . MET A 1 187 ? 0.461 -2.007 -15.036 1.00 97.94 187 MET A CA 1
ATOM 1428 C C . MET A 1 187 ? 0.004 -0.567 -15.327 1.00 97.94 187 MET A C 1
ATOM 1430 O O . MET A 1 187 ? -0.868 -0.033 -14.643 1.00 97.94 187 MET A O 1
ATOM 1434 N N . GLY A 1 188 ? 0.594 0.075 -16.340 1.00 97.12 188 GLY A N 1
ATOM 1435 C CA . GLY A 1 188 ? 0.316 1.462 -16.709 1.00 97.12 188 GLY A CA 1
ATOM 1436 C C . GLY A 1 188 ? 1.195 2.456 -15.955 1.00 97.12 188 GLY A C 1
ATOM 1437 O O . GLY A 1 188 ? 2.362 2.187 -15.673 1.00 97.12 188 GLY A O 1
ATOM 1438 N N . THR A 1 189 ? 0.651 3.636 -15.679 1.00 95.81 189 THR A N 1
ATOM 1439 C CA . THR A 1 189 ? 1.330 4.684 -14.901 1.00 95.81 189 THR A CA 1
ATOM 1440 C C . THR A 1 189 ? 1.360 4.367 -13.405 1.00 95.81 189 THR A C 1
ATOM 1442 O O . THR A 1 189 ? 0.557 3.570 -12.924 1.00 95.81 189 THR A O 1
ATOM 1445 N N . THR A 1 190 ? 2.217 5.048 -12.637 1.00 93.00 190 THR A N 1
ATOM 1446 C CA . THR A 1 190 ? 2.272 4.927 -11.164 1.00 93.00 190 THR A CA 1
ATOM 1447 C C . THR A 1 190 ? 0.899 5.083 -10.505 1.00 93.00 190 THR A C 1
ATOM 1449 O O . THR A 1 190 ? 0.535 4.287 -9.647 1.00 93.00 190 THR A O 1
ATOM 1452 N N . SER A 1 191 ? 0.107 6.071 -10.939 1.00 92.69 191 SER A N 1
ATOM 1453 C CA . SER A 1 191 ? -1.232 6.325 -10.389 1.00 92.69 191 SER A CA 1
ATOM 1454 C C . SER A 1 191 ? -2.215 5.189 -10.705 1.00 92.69 191 SER A C 1
ATOM 1456 O O . SER A 1 191 ? -2.936 4.725 -9.824 1.00 92.69 191 SER A O 1
ATOM 1458 N N . GLN A 1 192 ? -2.200 4.680 -11.943 1.00 95.69 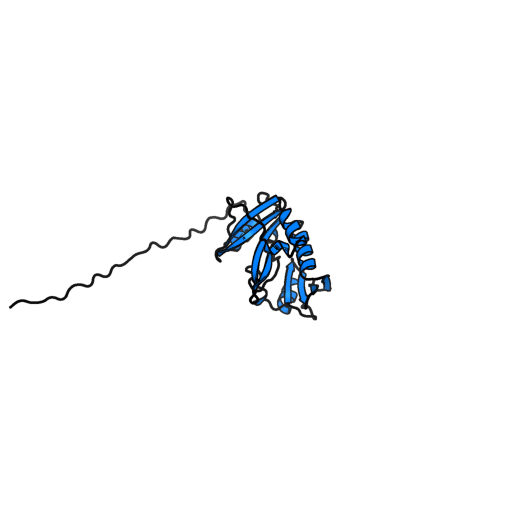192 GLN A N 1
ATOM 1459 C CA . GLN A 1 192 ? -3.056 3.562 -12.365 1.00 95.69 192 GLN A CA 1
ATOM 1460 C C . GLN A 1 192 ? -2.691 2.257 -11.649 1.00 95.69 192 GLN A C 1
ATOM 1462 O O . GLN A 1 192 ? -3.577 1.545 -11.170 1.00 95.69 192 GLN A O 1
ATOM 1467 N N . ALA A 1 193 ? -1.393 1.965 -11.537 1.00 96.81 193 ALA A N 1
ATOM 1468 C CA . ALA A 1 193 ? -0.899 0.798 -10.823 1.00 96.81 193 ALA A CA 1
ATOM 1469 C C . ALA A 1 193 ? -1.266 0.868 -9.335 1.00 96.81 193 ALA A C 1
ATOM 1471 O O . ALA A 1 193 ? -1.809 -0.096 -8.800 1.00 96.81 193 ALA A O 1
ATOM 1472 N N . LEU A 1 194 ? -1.058 2.021 -8.687 1.00 95.88 194 LEU A N 1
ATOM 1473 C CA . LEU A 1 194 ? -1.409 2.234 -7.282 1.00 95.88 194 LEU A CA 1
ATOM 1474 C C . LEU A 1 194 ? -2.905 2.049 -7.024 1.00 95.88 194 LEU A C 1
ATOM 1476 O O . LEU A 1 194 ? -3.285 1.345 -6.094 1.00 95.88 194 LEU A O 1
ATOM 1480 N N . ALA A 1 195 ? -3.756 2.642 -7.864 1.00 96.12 195 ALA A N 1
ATOM 1481 C CA . ALA A 1 195 ? -5.204 2.489 -7.760 1.00 96.12 195 ALA A CA 1
ATOM 1482 C C . ALA A 1 195 ? -5.634 1.020 -7.880 1.00 96.12 195 ALA A C 1
ATOM 1484 O O . ALA A 1 195 ? -6.441 0.546 -7.083 1.00 96.12 195 ALA A O 1
ATOM 1485 N N . SER A 1 196 ? -5.053 0.294 -8.839 1.00 97.44 196 SER A N 1
ATOM 1486 C CA . SER A 1 196 ? -5.337 -1.128 -9.058 1.00 97.44 196 SER A CA 1
ATOM 1487 C C . SER A 1 196 ? -4.889 -1.990 -7.875 1.00 97.44 196 SER A C 1
ATOM 1489 O O . SER A 1 196 ? -5.620 -2.883 -7.453 1.00 97.44 196 SER A O 1
ATOM 1491 N N . LEU A 1 197 ? -3.710 -1.702 -7.312 1.00 97.62 197 LEU A N 1
ATOM 1492 C CA . LEU A 1 197 ? -3.172 -2.390 -6.138 1.00 97.62 197 LEU A CA 1
ATOM 1493 C C . LEU A 1 197 ? -4.044 -2.158 -4.905 1.00 97.62 197 LEU A C 1
ATOM 1495 O O . LEU A 1 197 ? -4.471 -3.117 -4.276 1.00 97.62 197 LEU A O 1
ATOM 1499 N N . VAL A 1 198 ? -4.367 -0.900 -4.592 1.00 97.69 198 VAL A N 1
ATOM 1500 C CA . VAL A 1 198 ? -5.192 -0.551 -3.426 1.00 97.69 198 VAL A CA 1
ATOM 1501 C C . VAL A 1 198 ? -6.589 -1.162 -3.530 1.00 97.69 198 VAL A C 1
ATOM 1503 O O . VAL A 1 198 ? -7.101 -1.665 -2.532 1.00 97.69 198 VAL A O 1
ATOM 1506 N N . LEU A 1 199 ? -7.188 -1.171 -4.726 1.00 98.00 199 LEU A N 1
ATOM 1507 C CA . LEU A 1 199 ? -8.465 -1.844 -4.967 1.00 98.00 199 LEU A CA 1
ATOM 1508 C C . LEU A 1 199 ? -8.367 -3.354 -4.731 1.00 98.00 199 LEU A C 1
ATOM 1510 O O . LEU A 1 199 ? -9.229 -3.931 -4.078 1.00 98.00 199 LEU A O 1
ATOM 1514 N N . ARG A 1 200 ? -7.321 -4.004 -5.245 1.00 97.69 200 ARG A N 1
ATOM 1515 C CA . ARG A 1 200 ? -7.130 -5.443 -5.050 1.00 97.69 200 ARG A CA 1
ATOM 1516 C C . ARG A 1 200 ? -6.902 -5.781 -3.576 1.00 97.69 200 ARG A C 1
ATOM 1518 O O . ARG A 1 200 ? -7.536 -6.691 -3.047 1.00 97.69 200 ARG A O 1
ATOM 1525 N N . TRP A 1 201 ? -6.044 -5.025 -2.897 1.00 97.44 201 TRP A N 1
ATOM 1526 C CA . TRP A 1 201 ? -5.717 -5.235 -1.488 1.00 97.44 201 TRP A CA 1
ATOM 1527 C C . TRP A 1 201 ? -6.882 -4.945 -0.539 1.00 97.44 201 TRP A C 1
ATOM 1529 O O . TRP A 1 201 ? -6.902 -5.486 0.561 1.00 97.44 201 TRP A O 1
ATOM 1539 N N . SER A 1 202 ? -7.854 -4.117 -0.927 1.00 97.12 202 SER A N 1
ATOM 1540 C CA . SER A 1 202 ? -9.058 -3.904 -0.115 1.00 97.12 202 SER A CA 1
ATOM 1541 C C . SER A 1 202 ? -10.101 -5.017 -0.262 1.00 97.12 202 SER A C 1
ATOM 1543 O O . SER A 1 202 ? -11.006 -5.105 0.564 1.00 97.12 202 SER A O 1
ATOM 1545 N N . GLN A 1 203 ? -9.982 -5.869 -1.286 1.00 96.56 203 GLN A N 1
ATOM 1546 C CA . GLN A 1 203 ? -10.964 -6.909 -1.611 1.00 96.56 203 GLN A CA 1
ATOM 1547 C C . GLN A 1 203 ? -10.507 -8.332 -1.271 1.00 96.56 203 GLN A C 1
ATOM 1549 O O . GLN A 1 203 ? -11.347 -9.176 -0.962 1.00 96.56 203 GLN A O 1
ATOM 1554 N N . MET A 1 204 ? -9.204 -8.622 -1.363 1.00 88.31 204 MET A N 1
ATOM 1555 C CA . MET A 1 204 ? -8.656 -9.978 -1.211 1.00 88.31 204 MET A CA 1
ATOM 1556 C C . MET A 1 204 ? -8.205 -10.277 0.211 1.00 88.31 204 MET A C 1
ATOM 1558 O O . MET A 1 204 ? -8.529 -11.362 0.742 1.00 88.31 204 MET A O 1
#

Secondary structure (DSSP, 8-state):
----PPPPP--------------PPPPTT--HHHHHHHHTTEEEEEEEEPPPPGGGGGGHHHHHHHHT-SEEEEEEETTS-EEEEEEES-SSSTT-EEEEEEEEE-TTS-EEEEEEEGGGTTS--EE-BTT-SSSBGGG--HHHHHHHHHSS--TT--EEEEEETTEEEEEETTEEEEE-SS-EEEEEEHHHHHHHHHHHHHH-

Foldseek 3Di:
DDDDDDDDDDDDDDDDDDPPPPPDDDDPQQAQLSVLCVVQQKDWDPPDFDDDDPLCVVLVLLVVLQVCQCGWTWMQGPVRFIWIWGWVVYDPDSQTFIKIWGWDQDPVRDTDIWIFGSNPPPQTWTFADCPHSRHNQVVDAQQVVLCVQQVGGDPVGAGFTTDDRSWTWGDDPQWIWIDNNPDIHTQGGSSSNSSVRSNVSNPD

Sequence (204 aa):
PDPHAPARVSSVTTTAPAASHQAAKPSTHATIWQQALESLGWRLDHERWGQLPDALNRMAPVRQVLASAGERRLILSDDGKVRLACGFPDLRRADSKVLAISIEQDWQGRDVLEVLVLHRHPNPTGTCTEAGTWTPASNLMAGPLCEDRTGKASDAGGEIFAVEGRTVYLRRGSRVFAWDGRSEQAMGTTSQALASLVLRWSQM

pLDDT: mean 85.92, std 16.72, range [39.75, 98.56]